Protein AF-A0AAP0AWS4-F1 (afdb_monomer_lite)

Foldseek 3Di:
DDAEAEEEQADAPDPQSLVLLLCCLPPPDAANYAYEYEYEAADDPPDVVVVVVVVDPPDPPDFAWLVQLCDPVSCVVLVHDNDPSSSVSVVVSCVPRVYTYTYDYHYHDPVVSVVVCVVSPVHPDYGYGDLPLVVLCVLAPCSVLLVVQLCVQPVCQPHDDLLSSLVSLLSSLLVLLVVLLVVLVVVLPDPPDDPLLSVLSVLLNVLSVLLNVLSVQLVVCSVVVNLPSNLVSLVSNLVSLVCSQVSQVVVVHHDPCVVSSVSSNSSSSSSNSSSVVPDPPDDD

pLDDT: mean 86.09, std 15.92, range [27.16, 98.75]

Structure (mmCIF, N/CA/C/O backbone):
data_AF-A0AAP0AWS4-F1
#
_entry.id   AF-A0AAP0AWS4-F1
#
loop_
_atom_site.group_PDB
_atom_site.id
_atom_site.type_symbol
_atom_site.label_atom_id
_atom_site.label_alt_id
_atom_site.label_comp_id
_atom_site.label_asym_id
_atom_site.label_entity_id
_atom_site.label_seq_id
_atom_site.pdbx_PDB_ins_code
_atom_site.Cartn_x
_atom_site.Cartn_y
_atom_site.Cartn_z
_atom_site.occupancy
_atom_site.B_iso_or_equiv
_atom_site.auth_seq_id
_atom_site.auth_comp_id
_atom_site.auth_asym_id
_atom_site.auth_atom_id
_atom_site.pdbx_PDB_model_num
ATOM 1 N N . MET A 1 1 ? -23.049 -20.972 34.621 1.00 38.97 1 MET A N 1
ATOM 2 C CA . MET A 1 1 ? -22.392 -19.753 35.132 1.00 38.97 1 MET A CA 1
ATOM 3 C C . MET A 1 1 ? -21.978 -18.944 33.918 1.00 38.97 1 MET A C 1
ATOM 5 O O . MET A 1 1 ? -21.179 -19.444 33.140 1.00 38.97 1 MET A O 1
ATOM 9 N N . ALA A 1 2 ? -22.625 -17.813 33.652 1.00 47.88 2 ALA A N 1
ATOM 10 C CA . ALA A 1 2 ? -22.463 -17.066 32.406 1.00 47.88 2 ALA A CA 1
ATOM 11 C C . ALA A 1 2 ? -22.233 -15.591 32.753 1.00 47.88 2 ALA A C 1
ATOM 13 O O . ALA A 1 2 ? -23.171 -14.940 33.195 1.00 47.88 2 ALA A O 1
ATOM 14 N N . GLY A 1 3 ? -20.993 -15.115 32.614 1.00 58.28 3 GLY A N 1
ATOM 15 C CA . GLY A 1 3 ? -20.642 -13.704 32.820 1.00 58.28 3 GLY A CA 1
ATOM 16 C C . GLY A 1 3 ? -19.305 -13.489 33.528 1.00 58.28 3 GLY A C 1
ATOM 17 O O . GLY A 1 3 ? -19.282 -12.909 34.601 1.00 58.28 3 GLY A O 1
ATOM 18 N N . ASP A 1 4 ? -18.207 -14.011 32.971 1.00 75.00 4 ASP A N 1
ATOM 19 C CA . ASP A 1 4 ? -16.854 -13.732 33.498 1.00 75.00 4 ASP A CA 1
ATOM 20 C C . ASP A 1 4 ? -15.794 -13.659 32.378 1.00 75.00 4 ASP A C 1
ATOM 22 O O . ASP A 1 4 ? -14.586 -13.774 32.593 1.00 75.00 4 ASP A O 1
ATOM 26 N N . ARG A 1 5 ? -16.240 -13.517 31.119 1.00 91.06 5 ARG A N 1
ATOM 27 C CA . ARG A 1 5 ? -15.325 -13.433 29.975 1.00 91.06 5 ARG A CA 1
ATOM 28 C C . ARG A 1 5 ? -14.801 -12.014 29.869 1.00 91.06 5 ARG A C 1
ATOM 30 O O . ARG A 1 5 ? -15.570 -11.055 29.876 1.00 91.06 5 ARG A O 1
ATOM 37 N N . LYS A 1 6 ? -13.489 -11.895 29.707 1.00 92.38 6 LYS A N 1
ATOM 38 C CA . LYS A 1 6 ? -12.808 -10.616 29.512 1.00 92.38 6 LYS A CA 1
ATOM 39 C C . LYS A 1 6 ? -12.531 -10.447 28.029 1.00 92.38 6 LYS A C 1
ATOM 41 O O . LYS A 1 6 ? -11.664 -11.119 27.472 1.00 92.38 6 LYS A O 1
ATOM 46 N N . ILE A 1 7 ? -13.308 -9.595 27.378 1.00 95.38 7 ILE A N 1
ATOM 47 C CA . ILE A 1 7 ? -13.178 -9.292 25.956 1.00 95.38 7 ILE A CA 1
ATOM 48 C C . ILE A 1 7 ? -12.276 -8.069 25.826 1.00 95.38 7 ILE A C 1
ATOM 50 O O . ILE A 1 7 ? -12.608 -6.995 26.320 1.00 95.38 7 ILE A O 1
ATOM 54 N N . GLY A 1 8 ? -11.123 -8.227 25.184 1.00 95.25 8 GLY A N 1
ATOM 55 C CA . GLY A 1 8 ? -10.201 -7.131 24.914 1.00 95.25 8 GLY A CA 1
ATOM 56 C C . GLY A 1 8 ? -10.522 -6.442 23.592 1.00 95.25 8 GLY A C 1
ATOM 57 O O . GLY A 1 8 ? -10.821 -7.118 22.608 1.00 95.25 8 GLY A O 1
ATOM 58 N N . VAL A 1 9 ? -10.384 -5.119 23.529 1.00 96.56 9 VAL A N 1
ATOM 59 C CA . VAL A 1 9 ? -10.368 -4.359 22.268 1.00 96.56 9 VAL A CA 1
ATOM 60 C C . VAL A 1 9 ? -9.137 -3.459 22.250 1.00 96.56 9 VAL A C 1
ATOM 62 O O . VAL A 1 9 ? -8.979 -2.615 23.130 1.00 96.56 9 VAL A O 1
ATOM 65 N N . ALA A 1 10 ? -8.269 -3.619 21.250 1.00 95.06 10 ALA A N 1
ATOM 66 C CA . ALA A 1 10 ? -7.147 -2.708 21.038 1.00 95.06 10 ALA A CA 1
ATOM 67 C C . ALA A 1 10 ? -7.673 -1.370 20.500 1.00 95.06 10 ALA A C 1
ATOM 69 O O . ALA A 1 10 ? -8.242 -1.311 19.406 1.00 95.06 10 ALA A O 1
ATOM 70 N N . MET A 1 11 ? -7.494 -0.304 21.277 1.00 92.81 11 MET A N 1
ATOM 71 C CA . MET A 1 11 ? -8.124 0.991 21.056 1.00 92.81 11 MET A CA 1
ATOM 72 C C . MET A 1 11 ? -7.074 2.094 20.986 1.00 92.81 11 MET A C 1
ATOM 74 O O . MET A 1 11 ? -6.482 2.447 21.996 1.00 92.81 11 MET A O 1
ATOM 78 N N . ASP A 1 12 ? -6.883 2.681 19.809 1.00 90.25 12 ASP A N 1
ATOM 79 C CA . ASP A 1 12 ? -6.070 3.888 19.581 1.00 90.25 12 ASP A CA 1
ATOM 80 C C . ASP A 1 12 ? -6.918 5.084 19.102 1.00 90.25 12 ASP A C 1
ATOM 82 O O . ASP A 1 12 ? -6.377 6.119 18.717 1.00 90.25 12 ASP A O 1
ATOM 86 N N . PHE A 1 13 ? -8.249 4.928 19.104 1.00 89.12 13 PHE A N 1
ATOM 87 C CA . PHE A 1 13 ? -9.241 5.885 18.593 1.00 89.12 13 PHE A CA 1
ATOM 88 C C . PHE A 1 13 ? -9.102 6.225 17.097 1.00 89.12 13 PHE A C 1
ATOM 90 O O . PHE A 1 13 ? -9.695 7.187 16.607 1.00 89.12 13 PHE A O 1
ATOM 97 N N . SER A 1 14 ? -8.353 5.425 16.334 1.00 87.25 14 SER A N 1
ATOM 98 C CA . SER A 1 14 ? -8.411 5.448 14.873 1.00 87.25 14 SER A CA 1
ATOM 99 C C . SER A 1 14 ? -9.759 4.928 14.360 1.00 87.25 14 SER A C 1
ATOM 101 O O . SER A 1 14 ? -10.485 4.212 15.051 1.00 87.25 14 SER A O 1
ATOM 103 N N . SER A 1 15 ? -10.091 5.231 13.103 1.00 84.31 15 SER A N 1
ATOM 104 C CA . SER A 1 15 ? -11.310 4.712 12.468 1.00 84.31 15 SER A CA 1
ATOM 105 C C . SER A 1 15 ? -11.398 3.183 12.550 1.00 84.31 15 SER A C 1
ATOM 107 O O . SER A 1 15 ? -12.440 2.648 12.910 1.00 84.31 15 SER A O 1
ATOM 109 N N . CYS A 1 16 ? -10.297 2.461 12.308 1.00 85.88 16 CYS A N 1
ATOM 110 C CA . CYS A 1 16 ? -10.313 0.999 12.345 1.00 85.88 16 CYS A CA 1
ATOM 111 C C . CYS A 1 16 ? -10.488 0.405 13.750 1.00 85.88 16 CYS A C 1
ATOM 113 O O . CYS A 1 16 ? -11.087 -0.664 13.867 1.00 85.88 16 CYS A O 1
ATOM 115 N N . SER A 1 17 ? -9.993 1.057 14.810 1.00 92.06 17 SER A N 1
ATOM 116 C CA . SER A 1 17 ? -10.214 0.571 16.178 1.00 92.06 17 SER A CA 1
ATOM 117 C C . SER A 1 17 ? -11.632 0.871 16.670 1.00 92.06 17 SER A C 1
ATOM 119 O O . SER A 1 17 ? -12.216 0.035 17.358 1.00 92.06 17 SER A O 1
ATOM 121 N N . LYS A 1 18 ? -12.242 1.982 16.231 1.00 92.94 18 LYS A N 1
ATOM 122 C CA . LYS A 1 18 ? -13.667 2.271 16.477 1.00 92.94 18 LYS A CA 1
ATOM 123 C C . LYS A 1 18 ? -14.598 1.274 15.790 1.00 92.94 18 LYS A C 1
ATOM 125 O O . LYS A 1 18 ? -15.517 0.767 16.427 1.00 92.94 18 LYS A O 1
ATOM 130 N N . GLU A 1 19 ? -14.319 0.911 14.539 1.00 90.38 19 GLU A N 1
ATOM 131 C CA . GLU A 1 19 ? -15.065 -0.154 13.850 1.00 90.38 19 GLU A CA 1
ATOM 132 C C . GLU A 1 19 ? -14.906 -1.513 14.549 1.00 90.38 19 GLU A C 1
ATOM 134 O O . GLU A 1 19 ? -15.877 -2.251 14.709 1.00 90.38 19 GLU A O 1
ATOM 139 N N . ALA A 1 20 ? -13.701 -1.838 15.031 1.00 94.19 20 ALA A N 1
ATOM 140 C CA . ALA A 1 20 ? -13.474 -3.050 15.816 1.00 94.19 20 ALA A CA 1
ATOM 141 C C . ALA A 1 20 ? -14.272 -3.055 17.129 1.00 94.19 20 ALA A C 1
ATOM 143 O O . ALA A 1 20 ? -14.832 -4.090 17.493 1.00 94.19 20 ALA A O 1
ATOM 144 N N . LEU A 1 21 ? -14.363 -1.908 17.811 1.00 96.00 21 LEU A N 1
ATOM 145 C CA . LEU A 1 21 ? -15.206 -1.752 18.994 1.00 96.00 21 LEU A CA 1
ATOM 146 C C . LEU A 1 21 ? -16.683 -1.974 18.660 1.00 96.00 21 LEU A C 1
ATOM 148 O O . LEU A 1 21 ? -17.327 -2.761 19.350 1.00 96.00 21 LEU A O 1
ATOM 152 N N . ARG A 1 22 ? -17.214 -1.323 17.614 1.00 94.44 22 ARG A N 1
ATOM 153 C CA . ARG A 1 22 ? -18.621 -1.491 17.207 1.00 94.44 22 ARG A CA 1
ATOM 154 C C . ARG A 1 22 ? -18.922 -2.949 16.859 1.00 94.44 22 ARG A C 1
ATOM 156 O O . ARG A 1 22 ? -19.858 -3.532 17.401 1.00 94.44 22 ARG A O 1
ATOM 163 N N . TRP A 1 23 ? -18.053 -3.589 16.075 1.00 94.44 23 TRP A N 1
ATOM 164 C CA . TRP A 1 23 ? -18.195 -5.006 15.745 1.00 94.44 23 TRP A CA 1
ATOM 165 C C . TRP A 1 23 ? -18.184 -5.902 16.992 1.00 94.44 23 TRP A C 1
ATOM 167 O O . TRP A 1 23 ? -19.035 -6.785 17.115 1.00 94.44 23 TRP A O 1
ATOM 177 N N . ALA A 1 24 ? -17.258 -5.673 17.930 1.00 96.06 24 ALA A N 1
ATOM 178 C CA . ALA A 1 24 ? -17.185 -6.436 19.175 1.00 96.06 24 ALA A CA 1
ATOM 179 C C . ALA A 1 24 ? -18.445 -6.237 20.031 1.00 96.06 24 ALA A C 1
ATOM 181 O O . ALA A 1 24 ? -19.002 -7.213 20.540 1.00 96.06 24 ALA A O 1
ATOM 182 N N . ALA A 1 25 ? -18.913 -4.992 20.149 1.00 93.56 25 ALA A N 1
ATOM 183 C CA . ALA A 1 25 ? -20.113 -4.627 20.889 1.00 93.56 25 ALA A CA 1
ATOM 184 C C . ALA A 1 25 ? -21.356 -5.340 20.342 1.00 93.56 25 ALA A C 1
ATOM 186 O O . ALA A 1 25 ? -22.152 -5.850 21.126 1.00 93.56 25 ALA A O 1
ATOM 187 N N . GLU A 1 26 ? -21.507 -5.431 19.023 1.00 92.81 26 GLU A N 1
ATOM 188 C CA . GLU A 1 26 ? -22.669 -6.049 18.375 1.00 92.81 26 GLU A CA 1
ATOM 189 C C . GLU A 1 26 ? -22.604 -7.582 18.364 1.00 92.81 26 GLU A C 1
ATOM 191 O O . GLU A 1 26 ? -23.596 -8.244 18.669 1.00 92.81 26 GLU A O 1
ATOM 196 N N . ASN A 1 27 ? -21.437 -8.153 18.053 1.00 93.75 27 ASN A N 1
ATOM 197 C CA . ASN A 1 27 ? -21.324 -9.562 17.659 1.00 93.75 27 ASN A CA 1
ATOM 198 C C . ASN A 1 27 ? -20.715 -10.469 18.735 1.00 93.75 27 ASN A C 1
ATOM 200 O O . ASN A 1 27 ? -20.962 -11.676 18.739 1.00 93.75 27 ASN A O 1
ATOM 204 N N . LEU A 1 28 ? -19.894 -9.918 19.632 1.00 93.94 28 LEU A N 1
ATOM 205 C CA . LEU A 1 28 ? -19.050 -10.715 20.525 1.00 93.94 28 LEU A CA 1
ATOM 206 C C . LEU A 1 28 ? -19.433 -10.566 21.998 1.00 93.94 28 LEU A C 1
ATOM 208 O O . LEU A 1 28 ? -19.559 -11.572 22.708 1.00 93.94 28 LEU A O 1
ATOM 212 N N . VAL A 1 29 ? -19.624 -9.322 22.437 1.00 94.06 29 VAL A N 1
ATOM 213 C CA . VAL A 1 29 ? -19.934 -8.969 23.824 1.00 94.06 29 VAL A CA 1
ATOM 214 C C . VAL A 1 29 ? -21.370 -9.368 24.163 1.00 94.06 29 VAL A C 1
ATOM 216 O O . VAL A 1 29 ? -22.317 -9.063 23.430 1.00 94.06 29 VAL A O 1
ATOM 219 N N . ARG A 1 30 ? -21.538 -10.049 25.294 1.00 92.38 30 ARG A N 1
ATOM 220 C CA . ARG A 1 30 ? -22.812 -10.538 25.835 1.00 92.38 30 ARG A CA 1
ATOM 221 C C . ARG A 1 30 ? -23.022 -10.015 27.252 1.00 92.38 30 ARG A C 1
ATOM 223 O O . ARG A 1 30 ? -22.112 -9.454 27.857 1.00 92.38 30 ARG A O 1
ATOM 230 N N . ASN A 1 31 ? -24.228 -10.225 27.771 1.00 90.19 31 ASN A N 1
ATOM 231 C CA . ASN A 1 31 ? -24.566 -9.798 29.121 1.00 90.19 31 ASN A CA 1
ATOM 232 C C . ASN A 1 31 ? -23.660 -10.476 30.155 1.00 90.19 31 ASN A C 1
ATOM 234 O O . ASN A 1 31 ? -23.429 -11.686 30.076 1.00 90.19 31 ASN A O 1
ATOM 238 N N . GLY A 1 32 ? -23.152 -9.681 31.098 1.00 84.31 32 GLY A N 1
ATOM 239 C CA . GLY A 1 32 ? -22.219 -10.125 32.135 1.00 84.31 32 GLY A CA 1
ATOM 240 C C . GLY A 1 32 ? -20.760 -10.281 31.686 1.00 84.31 32 GLY A C 1
ATOM 241 O O . GLY A 1 32 ? -19.936 -10.711 32.482 1.00 84.31 32 GLY A O 1
ATOM 242 N N . ASP A 1 33 ? -20.403 -9.965 30.437 1.00 92.94 33 ASP A N 1
ATOM 243 C CA . ASP A 1 33 ? -18.989 -9.896 30.050 1.00 92.94 33 ASP A CA 1
ATOM 244 C C . ASP A 1 33 ? -18.307 -8.642 30.640 1.00 92.94 33 ASP A C 1
ATOM 246 O O . ASP A 1 33 ? -18.949 -7.648 30.989 1.00 92.94 33 ASP A O 1
ATOM 250 N N . HIS A 1 34 ? -16.974 -8.667 30.680 1.00 92.25 34 HIS A N 1
ATOM 251 C CA . HIS A 1 34 ? -16.131 -7.507 30.965 1.00 92.25 34 HIS A CA 1
ATOM 252 C C . HIS A 1 34 ? -15.449 -7.048 29.676 1.00 92.25 34 HIS A C 1
ATOM 254 O O . HIS A 1 34 ? -14.727 -7.823 29.046 1.00 92.25 34 HIS A O 1
ATOM 260 N N . LEU A 1 35 ? -15.637 -5.787 29.290 1.00 95.00 35 LEU A N 1
ATOM 261 C CA . LEU A 1 35 ? -14.941 -5.190 28.154 1.00 95.00 35 LEU A CA 1
ATOM 262 C C . LEU A 1 35 ? -13.709 -4.427 28.644 1.00 95.00 35 LEU A C 1
ATOM 264 O O . LEU A 1 35 ? -13.815 -3.512 29.461 1.00 95.00 35 LEU A O 1
ATOM 268 N N . ILE A 1 36 ? -12.543 -4.787 28.114 1.00 94.50 36 ILE A N 1
ATOM 269 C CA . ILE A 1 36 ? -11.259 -4.177 28.460 1.00 94.50 36 ILE A CA 1
ATOM 270 C C . ILE A 1 36 ? -10.694 -3.486 27.221 1.00 94.50 36 ILE A C 1
ATOM 272 O O . ILE A 1 36 ? -10.301 -4.137 26.253 1.00 94.50 36 ILE A O 1
ATOM 276 N N . LEU A 1 37 ? -10.632 -2.159 27.245 1.00 94.19 37 LEU A N 1
ATOM 277 C CA . LEU A 1 37 ? -9.959 -1.385 26.208 1.00 94.19 37 LEU A CA 1
ATOM 278 C C . LEU A 1 37 ? -8.456 -1.382 26.483 1.00 94.19 37 LEU A C 1
ATOM 280 O O . LEU A 1 37 ? -8.023 -0.952 27.548 1.00 94.19 37 LEU A O 1
ATOM 284 N N . VAL A 1 38 ? -7.659 -1.852 25.531 1.00 93.69 38 VAL A N 1
ATOM 285 C CA . VAL A 1 38 ? -6.194 -1.824 25.602 1.00 93.69 38 VAL A CA 1
ATOM 286 C C . VAL A 1 38 ? -5.714 -0.660 24.748 1.00 93.69 38 VAL A C 1
ATOM 288 O O . VAL A 1 38 ? -5.787 -0.716 23.520 1.00 93.69 38 VAL A O 1
ATOM 291 N N . ASN A 1 39 ? -5.250 0.404 25.394 1.00 91.56 39 ASN A N 1
ATOM 292 C CA . ASN A 1 39 ? -4.750 1.603 24.735 1.00 91.56 39 ASN A CA 1
ATOM 293 C C . ASN A 1 39 ? -3.228 1.684 24.898 1.00 91.56 39 ASN A C 1
ATOM 295 O O . ASN A 1 39 ? -2.720 1.522 26.004 1.00 91.56 39 ASN A O 1
ATOM 299 N N . VAL A 1 40 ? -2.501 1.918 23.803 1.00 89.94 40 VAL A N 1
ATOM 300 C CA . VAL A 1 40 ? -1.044 2.103 23.846 1.00 89.94 40 VAL A CA 1
ATOM 301 C C . VAL A 1 40 ? -0.699 3.520 23.409 1.00 89.94 40 VAL A C 1
ATOM 303 O O . VAL A 1 40 ? -1.028 3.928 22.294 1.00 89.94 40 VAL A O 1
ATOM 306 N N . GLN A 1 41 ? -0.019 4.254 24.282 1.00 85.00 41 GLN A N 1
ATOM 307 C CA . GLN A 1 41 ? 0.498 5.594 24.031 1.00 85.00 41 GLN A CA 1
ATOM 308 C C . GLN A 1 41 ? 1.979 5.530 23.638 1.00 85.00 41 GLN A C 1
ATOM 310 O O . GLN A 1 41 ? 2.745 4.737 24.184 1.00 85.00 41 GLN A O 1
ATOM 315 N N . LYS A 1 42 ? 2.389 6.366 22.676 1.00 76.62 42 LYS A N 1
ATOM 316 C CA . LYS A 1 42 ? 3.769 6.377 22.155 1.00 76.62 42 LYS A CA 1
ATOM 317 C C . LYS A 1 42 ? 4.769 7.069 23.081 1.00 76.62 42 LYS A C 1
ATOM 319 O O . LYS A 1 42 ? 5.911 6.633 23.154 1.00 76.62 42 LYS A O 1
ATOM 324 N N . GLU A 1 43 ? 4.356 8.141 23.749 1.00 67.38 43 GLU A N 1
ATOM 325 C CA . GLU A 1 43 ? 5.218 8.947 24.618 1.00 67.38 43 GLU A CA 1
ATOM 326 C C . GLU A 1 43 ? 4.781 8.801 26.073 1.00 67.38 43 GLU A C 1
ATOM 328 O O . GLU A 1 43 ? 3.586 8.812 26.380 1.00 67.38 43 GLU A O 1
ATOM 333 N N . VAL A 1 44 ? 5.759 8.667 26.970 1.00 57.41 44 VAL A N 1
ATOM 334 C CA . VAL A 1 44 ? 5.539 8.803 28.411 1.00 57.41 44 VAL A CA 1
ATOM 335 C C . VAL A 1 44 ? 5.233 10.273 28.676 1.00 57.41 44 VAL A C 1
ATOM 337 O O . VAL A 1 44 ? 5.982 11.153 28.265 1.00 57.41 44 VAL A O 1
ATOM 340 N N . TYR A 1 45 ? 4.112 10.543 29.335 1.00 52.03 45 TYR A N 1
ATOM 341 C CA . TYR A 1 45 ? 3.733 11.892 29.736 1.00 52.03 45 TYR A CA 1
ATOM 342 C C . TYR A 1 45 ? 4.835 12.502 30.628 1.00 52.03 45 TYR A C 1
ATOM 344 O O . TYR A 1 45 ? 5.057 12.021 31.739 1.00 52.03 45 TYR A O 1
ATOM 352 N N . GLU A 1 46 ? 5.525 13.552 30.157 1.00 43.75 46 GLU A N 1
ATOM 353 C CA . GLU A 1 46 ? 6.546 14.317 30.904 1.00 43.75 46 GLU A CA 1
ATOM 354 C C . GLU A 1 46 ? 5.919 15.228 31.980 1.00 43.75 46 GLU A C 1
ATOM 356 O O . GLU A 1 46 ? 6.157 16.433 32.047 1.00 43.75 46 GLU A O 1
ATOM 361 N N . SER A 1 47 ? 5.097 14.663 32.858 1.00 43.38 47 SER A N 1
ATOM 362 C CA . SER A 1 47 ? 4.789 15.293 34.139 1.00 43.38 47 SER A CA 1
ATOM 363 C C . SER A 1 47 ? 5.364 14.405 35.226 1.00 43.38 47 SER A C 1
ATOM 365 O O . SER A 1 47 ? 5.041 13.218 35.288 1.00 43.38 47 SER A O 1
ATOM 367 N N . GLY A 1 48 ? 6.215 14.978 36.080 1.00 44.34 48 GLY A N 1
ATOM 368 C CA . GLY A 1 48 ? 6.973 14.295 37.138 1.00 44.34 48 GLY A CA 1
ATOM 369 C C . GLY A 1 48 ? 6.153 13.502 38.168 1.00 44.34 48 GLY A C 1
ATOM 370 O O . GLY A 1 48 ? 6.723 12.957 39.106 1.00 44.34 48 GLY A O 1
ATOM 371 N N . GLU A 1 49 ? 4.837 13.385 37.997 1.00 44.56 49 GLU A N 1
ATOM 372 C CA . GLU A 1 49 ? 3.991 12.448 38.734 1.00 44.56 49 GLU A CA 1
ATOM 373 C C . GLU A 1 49 ? 4.168 10.993 38.259 1.00 44.56 49 GLU A C 1
ATOM 375 O O . GLU A 1 49 ? 4.027 10.089 39.073 1.00 44.56 49 GLU A O 1
ATOM 380 N N . VAL A 1 50 ? 4.567 10.727 37.006 1.00 45.59 50 VAL A N 1
ATOM 381 C CA . VAL A 1 50 ? 4.724 9.344 36.495 1.00 45.59 50 VAL A CA 1
ATOM 382 C C . VAL A 1 50 ? 5.908 8.608 37.152 1.00 45.59 50 VAL A C 1
ATOM 384 O O . VAL A 1 50 ? 5.812 7.416 37.441 1.00 45.59 50 VAL A O 1
ATOM 387 N N . GLN A 1 51 ? 6.987 9.316 37.508 1.00 39.25 51 GLN A N 1
ATOM 388 C CA . GLN A 1 51 ? 8.138 8.721 38.212 1.00 39.25 51 GLN A CA 1
ATOM 389 C C . GLN A 1 51 ? 7.837 8.326 39.668 1.00 39.25 51 GLN A C 1
ATOM 391 O O . GLN A 1 51 ? 8.464 7.414 40.202 1.00 39.25 51 GLN A O 1
ATOM 396 N N . LEU A 1 52 ? 6.849 8.953 40.315 1.00 37.19 52 LEU A N 1
ATOM 397 C CA . LEU A 1 52 ? 6.405 8.556 41.659 1.00 37.19 52 LEU A CA 1
ATOM 398 C C . LEU A 1 52 ? 5.558 7.272 41.636 1.00 37.19 52 LEU A C 1
ATOM 400 O O . LEU A 1 52 ? 5.461 6.570 42.645 1.00 37.19 52 LEU A O 1
ATOM 404 N N . TRP A 1 53 ? 4.966 6.950 40.483 1.00 42.62 53 TRP A N 1
ATOM 405 C CA . TRP A 1 53 ? 4.061 5.814 40.316 1.00 42.62 53 TRP A CA 1
ATOM 406 C C . TRP A 1 53 ? 4.825 4.536 39.945 1.00 42.62 53 TRP A C 1
ATOM 408 O O . TRP A 1 53 ? 4.405 3.457 40.351 1.00 42.62 53 TRP A O 1
ATOM 418 N N . GLU A 1 54 ? 5.988 4.646 39.289 1.00 37.19 54 GLU A N 1
ATOM 419 C CA . GLU A 1 54 ? 6.922 3.519 39.117 1.00 37.19 54 GLU A CA 1
ATOM 420 C C . GLU A 1 54 ? 7.618 3.112 40.430 1.00 37.19 54 GLU A C 1
ATOM 422 O O . GLU A 1 54 ? 7.925 1.938 40.633 1.00 37.19 54 GLU A O 1
ATOM 427 N N . ALA A 1 55 ? 7.829 4.052 41.358 1.00 32.22 55 ALA A N 1
ATOM 428 C CA . ALA A 1 55 ? 8.521 3.790 42.625 1.00 32.22 55 ALA A CA 1
ATOM 429 C C . ALA A 1 55 ? 7.640 3.126 43.705 1.00 32.22 55 ALA A C 1
ATOM 431 O O . ALA A 1 55 ? 8.153 2.633 44.711 1.00 32.22 55 ALA A O 1
ATOM 432 N N . SER A 1 56 ? 6.318 3.091 43.514 1.00 34.66 56 SER A N 1
ATOM 433 C CA . SER A 1 56 ? 5.376 2.510 44.472 1.00 34.66 56 SER A CA 1
ATOM 434 C C . SER A 1 56 ? 4.878 1.163 43.953 1.00 34.66 56 SER A C 1
ATOM 436 O O . SER A 1 56 ? 3.919 1.096 43.189 1.00 34.66 56 SER A O 1
ATOM 438 N N . PHE A 1 57 ? 5.505 0.075 44.405 1.00 31.95 57 PHE A N 1
ATOM 439 C CA . PHE A 1 57 ? 5.225 -1.335 44.070 1.00 31.95 57 PHE A CA 1
ATOM 440 C C . PHE A 1 57 ? 3.808 -1.837 44.475 1.00 31.95 57 PHE A C 1
ATOM 442 O O . PHE A 1 57 ? 3.602 -3.020 44.725 1.00 31.95 57 PHE A O 1
ATOM 449 N N . VAL A 1 58 ? 2.814 -0.948 44.589 1.00 27.16 58 VAL A N 1
ATOM 450 C CA . VAL A 1 58 ? 1.461 -1.231 45.100 1.00 27.16 58 VAL A CA 1
ATOM 451 C C . VAL A 1 58 ? 0.358 -0.936 44.074 1.00 27.16 58 VAL A C 1
ATOM 453 O O . VAL A 1 58 ? -0.773 -1.377 44.262 1.00 27.16 58 VAL A O 1
ATOM 456 N N . VAL A 1 59 ? 0.641 -0.281 42.943 1.00 35.59 59 VAL A N 1
ATOM 457 C CA . VAL A 1 59 ? -0.385 -0.086 41.906 1.00 35.59 59 VAL A CA 1
ATOM 458 C C . VAL A 1 59 ? -0.243 -1.169 40.844 1.00 35.59 59 VAL A C 1
ATOM 460 O O . VAL A 1 59 ? 0.502 -1.033 39.879 1.00 35.59 59 VAL A O 1
ATOM 463 N N . VAL A 1 60 ? -1.006 -2.252 40.981 1.00 38.19 60 VAL A N 1
ATOM 464 C CA . VAL A 1 60 ? -1.435 -3.012 39.800 1.00 38.19 60 VAL A CA 1
ATOM 465 C C . VAL A 1 60 ? -2.067 -1.979 38.868 1.00 38.19 60 VAL A C 1
ATOM 467 O O . VAL A 1 60 ? -3.123 -1.450 39.198 1.00 38.19 60 VAL A O 1
ATOM 470 N N . ALA A 1 61 ? -1.369 -1.603 37.788 1.00 52.88 61 ALA A N 1
ATOM 471 C CA . ALA A 1 61 ? -1.690 -0.428 36.976 1.00 52.88 61 ALA A CA 1
ATOM 472 C C . ALA A 1 61 ? -3.208 -0.297 36.744 1.00 52.88 61 ALA A C 1
ATOM 474 O O . ALA A 1 61 ? -3.827 -1.204 36.176 1.00 52.88 61 ALA A O 1
ATOM 475 N N . ALA A 1 62 ? -3.787 0.781 37.278 1.00 68.81 62 ALA A N 1
ATOM 476 C CA . ALA A 1 62 ? -5.217 0.894 37.529 1.00 68.81 62 ALA A CA 1
ATOM 477 C C . ALA A 1 62 ? -6.033 0.716 36.241 1.00 68.81 62 ALA A C 1
ATOM 479 O O . ALA A 1 62 ? -5.759 1.340 35.217 1.00 68.81 62 ALA A O 1
ATOM 480 N N . LEU A 1 63 ? -7.033 -0.160 36.298 1.00 79.94 63 LEU A N 1
ATOM 481 C CA . LEU A 1 63 ? -8.061 -0.256 35.270 1.00 79.94 63 LEU A CA 1
ATOM 482 C C . LEU A 1 63 ? -8.963 0.977 35.395 1.00 79.94 63 LEU A C 1
ATOM 484 O O . LEU A 1 63 ? -9.613 1.160 36.420 1.00 79.94 63 LEU A O 1
ATOM 488 N N . ILE A 1 64 ? -8.980 1.822 34.367 1.00 86.00 64 ILE A N 1
ATOM 489 C CA . ILE A 1 64 ? -9.720 3.088 34.349 1.00 86.00 64 ILE A CA 1
ATOM 490 C C . ILE A 1 64 ? -11.183 2.793 33.989 1.00 86.00 64 ILE A C 1
ATOM 492 O O . ILE A 1 64 ? -11.433 2.285 32.893 1.00 86.00 64 ILE A O 1
ATOM 496 N N . PRO A 1 65 ? -12.162 3.076 34.862 1.00 90.06 65 PRO A N 1
ATOM 497 C CA . PRO A 1 65 ? -13.572 2.827 34.575 1.00 90.06 65 PRO A CA 1
ATOM 498 C C . PRO A 1 65 ? -14.134 3.825 33.553 1.00 90.06 65 PRO A C 1
ATOM 500 O O . PRO A 1 65 ? -13.611 4.922 33.368 1.00 90.06 65 PRO A O 1
ATOM 503 N N . LEU A 1 66 ? -15.244 3.466 32.903 1.00 87.38 66 LEU A N 1
ATOM 504 C CA . LEU A 1 66 ? -15.897 4.302 31.882 1.00 87.38 66 LEU A CA 1
ATOM 505 C C . LEU A 1 66 ? -16.275 5.717 32.354 1.00 87.38 66 LEU A C 1
ATOM 507 O O . LEU A 1 66 ? -16.238 6.648 31.546 1.00 87.38 66 LEU A O 1
ATOM 511 N N . SER A 1 67 ? -16.598 5.897 33.638 1.00 84.81 67 SER A N 1
ATOM 512 C CA . SER A 1 67 ? -16.846 7.219 34.234 1.00 84.81 67 SER A CA 1
ATOM 513 C C . SER A 1 67 ? -15.648 8.148 34.068 1.00 84.81 67 SER A C 1
ATOM 515 O O . SER A 1 67 ? -15.797 9.289 33.641 1.00 84.81 67 SER A O 1
ATOM 517 N N . ASP A 1 68 ? -14.458 7.619 34.330 1.00 84.31 68 ASP A N 1
ATOM 518 C CA . ASP A 1 68 ? -13.208 8.367 34.360 1.00 84.31 68 ASP A CA 1
ATOM 519 C C . ASP A 1 68 ? -12.699 8.614 32.937 1.00 84.31 68 ASP A C 1
ATOM 521 O O . ASP A 1 68 ? -12.132 9.663 32.648 1.00 84.31 68 ASP A O 1
ATOM 525 N N . MET A 1 69 ? -12.975 7.685 32.012 1.00 80.81 69 MET A N 1
ATOM 526 C CA . MET A 1 69 ? -12.744 7.894 30.576 1.00 80.81 69 MET A CA 1
ATOM 527 C C . MET A 1 69 ? -13.600 9.026 30.002 1.00 80.81 69 MET A C 1
ATOM 529 O O . MET A 1 69 ? -13.192 9.691 29.050 1.00 80.81 69 MET A O 1
ATOM 533 N N . SER A 1 70 ? -14.804 9.204 30.550 1.00 82.62 70 SER A N 1
ATOM 534 C CA . SER A 1 70 ? -15.754 10.222 30.104 1.00 82.62 70 SER A CA 1
ATOM 535 C C . SER A 1 70 ? -15.436 11.609 30.674 1.00 82.62 70 SER A C 1
ATOM 537 O O . SER A 1 70 ? -15.957 12.595 30.158 1.00 82.62 70 SER A O 1
ATOM 539 N N . ASP A 1 71 ? -14.582 11.704 31.701 1.00 82.69 71 ASP A N 1
ATOM 540 C CA . ASP A 1 71 ? -14.111 12.973 32.260 1.00 82.69 71 ASP A CA 1
ATOM 541 C C . ASP A 1 71 ? -12.939 13.528 31.422 1.00 82.69 71 ASP A C 1
ATOM 543 O O . ASP A 1 71 ? -11.840 12.958 31.429 1.00 82.69 71 ASP A O 1
ATOM 547 N N . PRO A 1 72 ? -13.113 14.672 30.729 1.00 79.19 72 PRO A N 1
ATOM 548 C CA . PRO A 1 72 ? -12.058 15.265 29.908 1.00 79.19 72 PRO A CA 1
ATOM 549 C C . PRO A 1 72 ? -10.794 15.627 30.699 1.00 79.19 72 PRO A C 1
ATOM 551 O O . PRO A 1 72 ? -9.693 15.627 30.147 1.00 79.19 72 PRO A O 1
ATOM 554 N N . THR A 1 73 ? -10.937 15.936 31.987 1.00 78.38 73 THR A N 1
ATOM 555 C CA . THR A 1 73 ? -9.835 16.299 32.883 1.00 78.38 73 THR A CA 1
ATOM 556 C C . THR A 1 73 ? -8.969 15.085 33.184 1.00 78.38 73 THR A C 1
ATOM 558 O O . THR A 1 73 ? -7.742 15.185 33.163 1.00 78.38 73 THR A O 1
ATOM 561 N N . ILE A 1 74 ? -9.597 13.933 33.434 1.00 74.62 74 ILE A N 1
ATOM 562 C CA . ILE A 1 74 ? -8.904 12.675 33.726 1.00 74.62 74 ILE A CA 1
ATOM 563 C C . ILE A 1 74 ? -8.308 12.096 32.441 1.00 74.62 74 ILE A C 1
ATOM 565 O O . ILE A 1 74 ? -7.121 11.773 32.417 1.00 74.62 74 ILE A O 1
ATOM 569 N N . ALA A 1 75 ? -9.068 12.062 31.343 1.00 73.94 75 ALA A N 1
ATOM 570 C CA . ALA A 1 75 ? -8.579 11.595 30.044 1.00 73.94 75 ALA A CA 1
ATOM 571 C C . ALA A 1 75 ? -7.312 12.349 29.596 1.00 73.94 75 ALA A C 1
ATOM 573 O O . ALA A 1 75 ? -6.332 11.731 29.172 1.00 73.94 75 ALA A O 1
ATOM 574 N N . LYS A 1 76 ? -7.286 13.678 29.779 1.00 76.12 76 LYS A N 1
ATOM 575 C CA . LYS A 1 76 ? -6.127 14.514 29.437 1.00 76.12 76 LYS A CA 1
ATOM 576 C C . LYS A 1 76 ? -4.885 14.196 30.276 1.00 76.12 76 LYS A C 1
ATOM 578 O O . LYS A 1 76 ? -3.787 14.235 29.725 1.00 76.12 76 LYS A O 1
ATOM 583 N N . LYS A 1 77 ? -5.031 13.851 31.564 1.00 73.31 77 LYS A N 1
ATOM 584 C CA . LYS A 1 77 ? -3.897 13.453 32.430 1.00 73.31 77 LYS A CA 1
ATOM 585 C C . LYS A 1 77 ? -3.184 12.204 31.918 1.00 73.31 77 LYS A C 1
ATOM 587 O O . LYS A 1 77 ? -1.978 12.075 32.074 1.00 73.31 77 LYS A O 1
ATOM 592 N N . TYR A 1 78 ? -3.928 11.308 31.283 1.00 68.00 78 TYR A N 1
ATOM 593 C CA . TYR A 1 78 ? -3.416 10.049 30.759 1.00 68.00 78 TYR A CA 1
ATOM 594 C C . TYR A 1 78 ? -3.037 10.101 29.268 1.00 68.00 78 TYR A C 1
ATOM 596 O O . TYR A 1 78 ? -2.731 9.069 28.673 1.00 68.00 78 TYR A O 1
ATOM 604 N N . GLY A 1 79 ? -3.076 11.284 28.640 1.00 69.19 79 GLY A N 1
ATOM 605 C CA . GLY A 1 79 ? -2.790 11.444 27.209 1.00 69.19 79 GLY A CA 1
ATOM 606 C C . GLY A 1 79 ? -3.854 10.836 26.286 1.00 69.19 79 GLY A C 1
ATOM 607 O O . GLY A 1 79 ? -3.612 10.638 25.096 1.00 69.19 79 GLY A O 1
ATOM 608 N N . ILE A 1 80 ? -5.041 10.535 26.812 1.00 74.62 80 ILE A N 1
ATOM 609 C CA . ILE A 1 80 ? -6.118 9.911 26.050 1.00 74.62 80 ILE A CA 1
ATOM 610 C C . ILE A 1 80 ? -6.903 10.983 25.305 1.00 74.62 80 ILE A C 1
ATOM 612 O O . ILE A 1 80 ? -7.323 11.992 25.874 1.00 74.62 80 ILE A O 1
ATOM 616 N N . LYS A 1 81 ? -7.147 10.738 24.016 1.00 73.38 81 LYS A N 1
ATOM 617 C CA . LYS A 1 81 ? -8.081 11.543 23.230 1.00 73.38 81 LYS A CA 1
ATOM 618 C C . LYS A 1 81 ? -9.508 11.177 23.619 1.00 73.38 81 LYS A C 1
ATOM 620 O O . LYS A 1 81 ? -9.892 10.015 23.532 1.00 73.38 81 LYS A O 1
ATOM 625 N N . THR A 1 82 ? -10.297 12.172 24.005 1.00 76.38 82 THR A N 1
ATOM 626 C CA . THR A 1 82 ? -11.740 12.004 24.170 1.00 76.38 82 THR A CA 1
ATOM 627 C C . THR A 1 82 ? -12.382 11.847 22.791 1.00 76.38 82 THR A C 1
ATOM 629 O O . THR A 1 82 ? -12.381 12.771 21.980 1.00 76.38 82 THR A O 1
ATOM 632 N N . ASP A 1 83 ? -12.915 10.660 22.505 1.00 87.12 83 ASP A N 1
ATOM 633 C CA . ASP A 1 83 ? -13.634 10.370 21.262 1.00 87.12 83 ASP A CA 1
ATOM 634 C C . ASP A 1 83 ? -15.114 10.130 21.588 1.00 87.12 83 ASP A C 1
ATOM 636 O O . ASP A 1 83 ? -15.477 9.133 22.214 1.00 87.12 83 ASP A O 1
ATOM 640 N N . MET A 1 84 ? -15.967 11.088 21.206 1.00 87.19 84 MET A N 1
ATOM 641 C CA . MET A 1 84 ? -17.398 11.067 21.540 1.00 87.19 84 MET A CA 1
ATOM 642 C C . MET A 1 84 ? -18.121 9.853 20.950 1.00 87.19 84 MET A C 1
ATOM 644 O O . MET A 1 84 ? -19.035 9.330 21.573 1.00 87.19 84 MET A O 1
ATOM 648 N N . GLU A 1 85 ? -17.704 9.388 19.775 1.00 91.38 85 GLU A N 1
ATOM 649 C CA . GLU A 1 85 ? -18.314 8.251 19.084 1.00 91.38 85 GLU A CA 1
ATOM 650 C C . GLU A 1 85 ? -17.991 6.928 19.796 1.00 91.38 85 GLU A C 1
ATOM 652 O O . GLU A 1 85 ? -18.875 6.09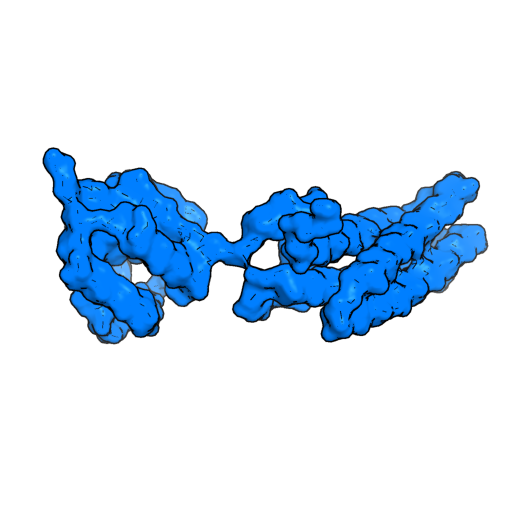7 20.028 1.00 91.38 85 GLU A O 1
ATOM 657 N N . ALA A 1 86 ? -16.733 6.745 20.202 1.00 92.00 86 ALA A N 1
ATOM 658 C CA . ALA A 1 86 ? -16.329 5.606 21.013 1.00 92.00 86 ALA A CA 1
ATOM 659 C C . ALA A 1 86 ? -17.036 5.632 22.376 1.00 92.00 86 ALA A C 1
ATOM 661 O O . ALA A 1 86 ? -17.592 4.618 22.792 1.00 92.00 86 ALA A O 1
ATOM 662 N N . LEU A 1 87 ? -17.076 6.788 23.050 1.00 91.94 87 LEU A N 1
ATOM 663 C CA . LEU A 1 87 ? -17.760 6.935 24.339 1.00 91.94 87 LEU A CA 1
ATOM 664 C C . LEU A 1 87 ? -19.265 6.662 24.240 1.00 91.94 87 LEU A C 1
ATOM 666 O O . LEU A 1 87 ? -19.810 6.011 25.128 1.00 91.94 87 LEU A O 1
ATOM 670 N N . ASP A 1 88 ? -19.938 7.111 23.182 1.00 93.25 88 ASP A N 1
ATOM 671 C CA . ASP A 1 88 ? -21.360 6.827 22.957 1.00 93.25 88 ASP A CA 1
ATOM 672 C C . ASP A 1 88 ? -21.614 5.323 22.773 1.00 93.25 88 ASP A C 1
ATOM 674 O O . ASP A 1 88 ? -22.490 4.743 23.423 1.00 93.25 88 ASP A O 1
ATOM 678 N N . THR A 1 89 ? -20.761 4.656 21.987 1.00 93.62 89 THR A N 1
ATOM 679 C CA . THR A 1 89 ? -20.805 3.197 21.799 1.00 93.62 89 THR A CA 1
ATOM 680 C C . THR A 1 89 ? -20.630 2.459 23.132 1.00 93.62 89 THR A C 1
ATOM 682 O O . THR A 1 89 ? -21.399 1.550 23.450 1.00 93.62 89 THR A O 1
ATOM 685 N N . LEU A 1 90 ? -19.643 2.857 23.943 1.00 94.50 90 LEU A N 1
ATOM 686 C CA . LEU A 1 90 ? -19.357 2.234 25.240 1.00 94.50 90 LEU A CA 1
ATOM 687 C C . LEU A 1 90 ? -20.489 2.471 26.247 1.00 94.50 90 LEU A C 1
ATOM 689 O O . LEU A 1 90 ? -20.922 1.531 26.909 1.00 94.50 90 LEU A O 1
ATOM 693 N N . ASN A 1 91 ? -21.006 3.697 26.341 1.00 93.25 91 ASN A N 1
ATOM 694 C CA . ASN A 1 91 ? -22.126 4.023 27.227 1.00 93.25 91 ASN A CA 1
ATOM 695 C C . ASN A 1 91 ? -23.398 3.261 26.839 1.00 93.25 91 ASN A C 1
ATOM 697 O O . ASN A 1 91 ? -24.110 2.756 27.709 1.00 93.25 91 ASN A O 1
ATOM 701 N N . THR A 1 92 ? -23.665 3.135 25.539 1.00 92.75 92 THR A N 1
ATOM 702 C CA . THR A 1 92 ? -24.780 2.336 25.021 1.00 92.75 92 THR A CA 1
ATOM 703 C C . THR A 1 92 ? -24.612 0.866 25.393 1.00 92.75 92 THR A C 1
ATOM 705 O O . THR A 1 92 ? -25.537 0.259 25.934 1.00 92.75 92 THR A O 1
ATOM 708 N N . LEU A 1 93 ? -23.418 0.306 25.191 1.00 92.25 93 LEU A N 1
ATOM 709 C CA . LEU A 1 93 ? -23.112 -1.084 25.518 1.00 92.25 93 LEU A CA 1
ATOM 710 C C . LEU A 1 93 ? -23.239 -1.377 27.021 1.00 92.25 93 LEU A C 1
ATOM 712 O O . LEU A 1 93 ? -23.857 -2.375 27.394 1.00 92.25 93 LEU A O 1
ATOM 716 N N . ALA A 1 94 ? -22.705 -0.499 27.876 1.00 92.19 94 ALA A N 1
ATOM 717 C CA . ALA A 1 94 ? -22.793 -0.627 29.330 1.00 92.19 94 ALA A CA 1
ATOM 718 C C . ALA A 1 94 ? -24.253 -0.647 29.810 1.00 92.19 94 ALA A C 1
ATOM 720 O O . ALA A 1 94 ? -24.614 -1.468 30.650 1.00 92.19 94 ALA A O 1
ATOM 721 N N . ARG A 1 95 ? -25.110 0.211 29.235 1.00 90.62 95 ARG A N 1
ATOM 722 C CA . ARG A 1 95 ? -26.543 0.282 29.567 1.00 90.62 95 ARG A CA 1
ATOM 723 C C . ARG A 1 95 ? -27.342 -0.909 29.045 1.00 90.62 95 ARG A C 1
ATOM 725 O O . ARG A 1 95 ? -28.227 -1.387 29.740 1.00 90.62 95 ARG A O 1
ATOM 732 N N . GLN A 1 96 ? -27.072 -1.360 27.821 1.00 90.69 96 GLN A N 1
ATOM 733 C CA . GLN A 1 96 ? -27.873 -2.404 27.173 1.00 90.69 96 GLN A CA 1
ATOM 734 C C . GLN A 1 96 ? -27.519 -3.819 27.634 1.00 90.69 96 GLN A C 1
ATOM 736 O O . GLN A 1 96 ? -28.394 -4.681 27.653 1.00 90.69 96 GLN A O 1
ATOM 741 N N . LYS A 1 97 ? -26.244 -4.073 27.955 1.00 88.06 97 LYS A N 1
ATOM 742 C CA . LYS A 1 97 ? -25.741 -5.425 28.242 1.00 88.06 97 LYS A CA 1
ATOM 743 C C . LYS A 1 97 ? -25.223 -5.608 29.670 1.00 88.06 97 LYS A C 1
ATOM 745 O O . LYS A 1 97 ? -24.689 -6.667 29.973 1.00 88.06 97 LYS A O 1
ATOM 750 N N . GLU A 1 98 ? -25.354 -4.601 30.536 1.00 85.88 98 GLU A N 1
ATOM 751 C CA . GLU A 1 98 ? -24.829 -4.638 31.916 1.00 85.88 98 GLU A CA 1
ATOM 752 C C . GLU A 1 98 ? -23.340 -5.049 31.961 1.00 85.88 98 GLU A C 1
ATOM 754 O O . GLU A 1 98 ? -22.893 -5.805 32.820 1.00 85.88 98 GLU A O 1
ATOM 759 N N . VAL A 1 99 ? -22.570 -4.583 30.973 1.00 90.06 99 VAL A N 1
ATOM 760 C CA . VAL A 1 99 ? -21.151 -4.914 30.789 1.00 90.06 99 VAL A CA 1
ATOM 761 C C . VAL A 1 99 ? -20.301 -3.944 31.594 1.00 90.06 99 VAL A C 1
ATOM 763 O O . VAL A 1 99 ? -20.474 -2.727 31.505 1.00 90.06 99 VAL A O 1
ATOM 766 N N . VAL A 1 100 ? -19.324 -4.473 32.328 1.00 90.38 100 VAL A N 1
ATOM 767 C CA . VAL A 1 100 ? -18.317 -3.642 32.994 1.00 90.38 100 VAL A CA 1
ATOM 768 C C . VAL A 1 100 ? -17.264 -3.243 31.970 1.00 90.38 100 VAL A C 1
ATOM 770 O O . VAL A 1 100 ? -16.616 -4.102 31.372 1.00 90.38 100 VAL A O 1
ATOM 773 N N . ILE A 1 101 ? -17.084 -1.938 31.782 1.00 93.44 101 ILE A N 1
ATOM 774 C CA . ILE A 1 101 ? -16.141 -1.380 30.814 1.00 93.44 101 ILE A CA 1
ATOM 775 C C . ILE 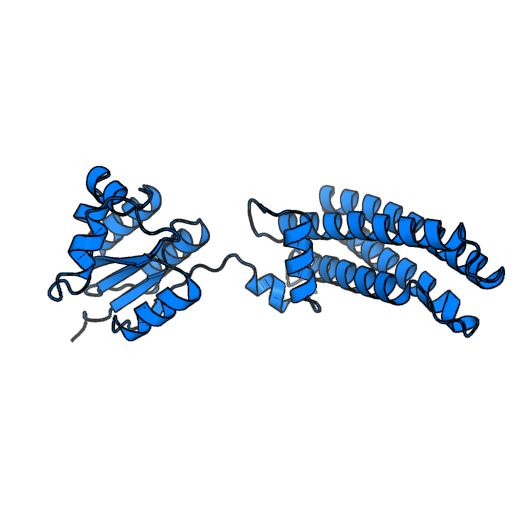A 1 101 ? -14.998 -0.696 31.556 1.00 93.44 101 ILE A C 1
ATOM 777 O O . ILE A 1 101 ? -15.214 0.241 32.328 1.00 93.44 101 ILE A O 1
ATOM 781 N N . VAL A 1 102 ? -13.780 -1.150 31.277 1.00 92.44 102 VAL A N 1
ATOM 782 C CA . VAL A 1 102 ? -12.545 -0.578 31.813 1.00 92.44 102 VAL A CA 1
ATOM 783 C C . VAL A 1 102 ? -11.509 -0.387 30.713 1.00 92.44 102 VAL A C 1
ATOM 785 O O . VAL A 1 102 ? -11.541 -1.070 29.692 1.00 92.44 102 VAL A O 1
ATOM 788 N N . MET A 1 103 ? -10.561 0.517 30.924 1.00 90.69 103 MET A N 1
ATOM 789 C CA . MET A 1 103 ? -9.432 0.735 30.031 1.00 90.69 103 MET A CA 1
ATOM 790 C C . MET A 1 103 ? -8.110 0.535 30.759 1.00 90.69 103 MET A C 1
ATOM 792 O O . MET A 1 103 ? -7.927 0.963 31.896 1.00 90.69 103 MET A O 1
ATOM 796 N N . LYS A 1 104 ? -7.172 -0.095 30.063 1.00 89.50 104 LYS A N 1
ATOM 797 C CA . LYS A 1 104 ? -5.784 -0.233 30.466 1.00 89.50 104 LYS A CA 1
ATOM 798 C C . LYS A 1 104 ? -4.904 0.531 29.488 1.00 89.50 104 LYS A C 1
ATOM 800 O O . LYS A 1 104 ? -5.001 0.322 28.279 1.00 89.50 104 LYS A O 1
ATOM 805 N N . ILE A 1 105 ? -4.035 1.379 30.028 1.00 87.00 105 ILE A N 1
ATOM 806 C CA . ILE A 1 105 ? -3.064 2.145 29.248 1.00 87.00 105 ILE A CA 1
ATOM 807 C C . ILE A 1 105 ? -1.690 1.503 29.386 1.00 87.00 105 ILE A C 1
ATOM 809 O O . ILE A 1 105 ? -1.272 1.151 30.490 1.00 87.00 105 ILE A O 1
ATOM 813 N N . TYR A 1 106 ? -1.004 1.375 28.259 1.00 86.75 106 TYR A N 1
ATOM 814 C CA . TYR A 1 106 ? 0.399 1.004 28.163 1.00 86.75 106 TYR A CA 1
ATOM 815 C C . TYR A 1 106 ? 1.175 2.117 27.458 1.00 86.75 106 TYR A C 1
ATOM 817 O O . TYR A 1 106 ? 0.613 2.856 26.650 1.00 86.75 106 TYR A O 1
ATOM 825 N N . TRP A 1 107 ? 2.477 2.197 27.717 1.00 85.81 107 TRP A N 1
ATOM 826 C CA . TRP A 1 107 ? 3.375 3.162 27.080 1.00 85.81 107 TRP A CA 1
ATOM 827 C C . TRP A 1 107 ? 4.503 2.440 26.348 1.00 85.81 107 TRP A C 1
ATOM 829 O O . TRP A 1 107 ? 5.118 1.542 26.918 1.00 85.81 107 TRP A O 1
ATOM 839 N N . GLY A 1 108 ? 4.774 2.817 25.098 1.00 86.81 108 GLY A N 1
ATOM 840 C CA . GLY A 1 108 ? 5.848 2.247 24.279 1.00 86.81 108 GLY A CA 1
ATOM 841 C C . GLY A 1 108 ? 5.376 1.741 22.915 1.00 86.81 108 GLY A C 1
ATOM 842 O O . GLY A 1 108 ? 4.413 2.255 22.340 1.00 86.81 108 GLY A O 1
ATOM 843 N N . ASP A 1 109 ? 6.070 0.736 22.374 1.00 84.81 109 ASP A N 1
ATOM 844 C CA . ASP A 1 109 ? 5.715 0.137 21.087 1.00 84.81 109 ASP A CA 1
ATOM 845 C C . ASP A 1 109 ? 4.400 -0.657 21.176 1.00 84.81 109 ASP A C 1
ATOM 847 O O . ASP A 1 109 ? 4.215 -1.520 22.036 1.00 84.81 109 ASP A O 1
ATOM 851 N N . ALA A 1 110 ? 3.469 -0.382 20.259 1.00 88.69 110 ALA A N 1
ATOM 852 C CA . ALA A 1 110 ? 2.139 -0.984 20.281 1.00 88.69 110 ALA A CA 1
ATOM 853 C C . ALA A 1 110 ? 2.160 -2.503 20.076 1.00 88.69 110 ALA A C 1
ATOM 855 O O . ALA A 1 110 ? 1.339 -3.201 20.667 1.00 88.69 110 ALA A O 1
ATOM 856 N N . ARG A 1 111 ? 3.081 -3.033 19.261 1.00 86.69 111 ARG A N 1
ATOM 857 C CA . ARG A 1 111 ? 3.174 -4.478 19.023 1.00 86.69 111 ARG A CA 1
ATOM 858 C C . ARG A 1 111 ? 3.636 -5.186 20.290 1.00 86.69 111 ARG A C 1
ATOM 860 O O . ARG A 1 111 ? 3.061 -6.210 20.641 1.00 86.69 111 ARG A O 1
ATOM 867 N N . GLU A 1 112 ? 4.635 -4.639 20.972 1.00 90.25 112 GLU A N 1
ATOM 868 C CA . GLU A 1 112 ? 5.158 -5.210 22.217 1.00 90.25 112 GLU A CA 1
ATOM 869 C C . GLU A 1 112 ? 4.148 -5.102 23.361 1.00 90.25 112 GLU A C 1
ATOM 871 O O . GLU A 1 112 ? 3.842 -6.099 24.015 1.00 90.25 112 GLU A O 1
ATOM 876 N N . LYS A 1 113 ? 3.564 -3.916 23.564 1.00 89.31 113 LYS A N 1
ATOM 877 C CA . LYS A 1 113 ? 2.632 -3.673 24.671 1.00 89.31 113 LYS A CA 1
ATOM 878 C C . LYS A 1 113 ? 1.305 -4.406 24.531 1.00 89.31 113 LYS A C 1
ATOM 880 O O . LYS A 1 113 ? 0.724 -4.793 25.539 1.00 89.31 113 LYS A O 1
ATOM 885 N N . ILE A 1 114 ? 0.836 -4.659 23.309 1.00 90.81 114 ILE A N 1
ATOM 886 C CA . ILE A 1 114 ? -0.329 -5.527 23.098 1.00 90.81 114 ILE A CA 1
ATOM 887 C C . ILE A 1 114 ? -0.015 -6.974 23.506 1.00 90.81 114 ILE A C 1
ATOM 889 O O . ILE A 1 114 ? -0.858 -7.603 24.140 1.00 90.81 114 ILE A O 1
ATOM 893 N N . CYS A 1 115 ? 1.177 -7.497 23.194 1.00 88.88 115 CYS A N 1
ATOM 894 C CA . CYS A 1 115 ? 1.583 -8.828 23.657 1.00 88.88 115 CYS A CA 1
ATOM 895 C C . CYS A 1 115 ? 1.658 -8.879 25.190 1.00 88.88 115 CYS A C 1
ATOM 897 O O . CYS A 1 115 ? 1.062 -9.762 25.798 1.00 88.88 115 CYS A O 1
ATOM 899 N N . GLU A 1 116 ? 2.282 -7.877 25.817 1.00 87.44 116 GLU A N 1
ATOM 900 C CA . GLU A 1 116 ? 2.333 -7.754 27.280 1.00 87.44 116 GLU A CA 1
ATOM 901 C C . GLU A 1 116 ? 0.925 -7.691 27.902 1.00 87.44 116 GLU A C 1
ATOM 903 O O . GLU A 1 116 ? 0.663 -8.293 28.945 1.00 87.44 116 GLU A O 1
ATOM 908 N N . ALA A 1 117 ? -0.017 -6.996 27.259 1.00 86.62 117 ALA A N 1
ATOM 909 C CA . ALA A 1 117 ? -1.399 -6.914 27.720 1.00 86.62 117 ALA A CA 1
ATOM 910 C C . ALA A 1 117 ? -2.113 -8.270 27.725 1.00 86.62 117 ALA A C 1
ATOM 912 O O . ALA A 1 117 ? -2.889 -8.542 28.638 1.00 86.62 117 ALA A O 1
ATOM 913 N N . ILE A 1 118 ? -1.840 -9.120 26.734 1.00 83.75 118 ILE A N 1
ATOM 914 C CA . ILE A 1 118 ? -2.413 -10.469 26.645 1.00 83.75 118 ILE A CA 1
ATOM 915 C C . ILE A 1 118 ? -1.867 -11.371 27.761 1.00 83.75 118 ILE A C 1
ATOM 917 O O . ILE A 1 118 ? -2.618 -12.174 28.309 1.00 83.75 118 ILE A O 1
ATOM 921 N N . ASP A 1 119 ? -0.595 -11.216 28.132 1.00 84.75 119 ASP A N 1
ATOM 922 C CA . ASP A 1 119 ? 0.021 -12.013 29.200 1.00 84.75 119 ASP A CA 1
ATOM 923 C C . ASP A 1 119 ? -0.391 -11.534 30.602 1.00 84.75 119 ASP A C 1
ATOM 925 O O . ASP A 1 119 ? -0.527 -12.328 31.534 1.00 84.75 119 ASP A O 1
ATOM 929 N N . THR A 1 120 ? -0.605 -10.225 30.767 1.00 84.81 120 THR A N 1
ATOM 930 C CA . THR A 1 120 ? -0.927 -9.607 32.067 1.00 84.81 120 THR A CA 1
ATOM 931 C C . THR A 1 120 ? -2.419 -9.594 32.385 1.00 84.81 120 THR A C 1
ATOM 933 O O . THR A 1 120 ? -2.805 -9.607 33.557 1.00 84.81 120 THR A O 1
ATOM 936 N N . ILE A 1 121 ? -3.274 -9.568 31.363 1.00 84.88 121 ILE A N 1
ATOM 937 C CA . ILE A 1 121 ? -4.725 -9.570 31.509 1.00 84.88 121 ILE A CA 1
ATOM 938 C C . ILE A 1 121 ? -5.237 -10.891 30.937 1.00 84.88 121 ILE A C 1
ATOM 940 O O . ILE A 1 121 ? -5.055 -11.124 29.746 1.00 84.88 121 ILE A O 1
ATOM 944 N N . PRO A 1 122 ? -5.934 -11.735 31.722 1.00 85.06 122 PRO A N 1
ATOM 945 C CA . PRO A 1 122 ? -6.461 -13.010 31.240 1.00 85.06 122 PRO A CA 1
ATOM 946 C C . PR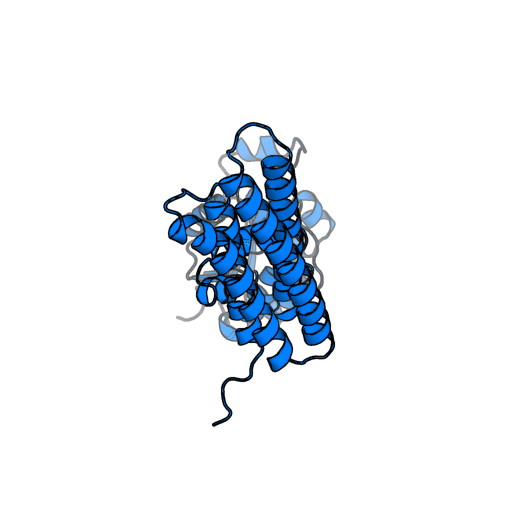O A 1 122 ? -7.676 -12.781 30.325 1.00 85.06 122 PRO A C 1
ATOM 948 O O . PRO A 1 122 ? -8.824 -13.023 30.702 1.00 85.06 122 PRO A O 1
ATOM 951 N N . LEU A 1 123 ? -7.424 -12.240 29.133 1.00 87.88 123 LEU A N 1
ATOM 952 C CA . LEU A 1 123 ? -8.411 -11.985 28.097 1.00 87.88 123 LEU A CA 1
ATOM 953 C C . LEU A 1 123 ? -8.843 -13.311 27.474 1.00 87.88 123 LEU A C 1
ATOM 955 O O . LEU A 1 123 ? -8.024 -14.153 27.120 1.00 87.88 123 LEU A O 1
ATOM 959 N N . THR A 1 124 ? -10.147 -13.478 27.278 1.00 91.31 124 THR A N 1
ATOM 960 C CA . THR A 1 124 ? -10.688 -14.605 26.509 1.00 91.31 124 THR A CA 1
ATOM 961 C C . THR A 1 124 ? -10.390 -14.440 25.017 1.00 91.31 124 THR A C 1
ATOM 963 O O . THR A 1 124 ? -10.195 -15.419 24.303 1.00 91.31 124 THR A O 1
ATOM 966 N N . CYS A 1 125 ? -10.354 -13.197 24.538 1.00 92.06 125 CYS A N 1
ATOM 967 C CA . CYS A 1 125 ? -9.969 -12.839 23.177 1.00 92.06 125 CYS A CA 1
ATOM 968 C C . CYS A 1 125 ? -9.620 -11.348 23.097 1.00 92.06 125 CYS A C 1
ATOM 970 O O . CYS A 1 125 ? -10.108 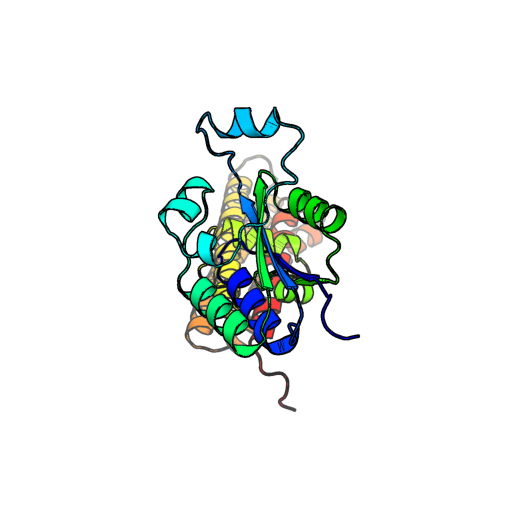-10.553 23.902 1.00 92.06 125 CYS A O 1
ATOM 972 N N . LEU A 1 126 ? -8.843 -10.966 22.082 1.00 94.31 126 LEU A N 1
ATOM 973 C CA . LEU A 1 126 ? -8.524 -9.578 21.757 1.00 94.31 126 LEU A CA 1
ATOM 974 C C . LEU A 1 126 ? -9.010 -9.251 20.340 1.00 94.31 126 LEU A C 1
ATOM 976 O O . LEU A 1 126 ? -8.624 -9.910 19.376 1.00 94.31 126 LEU A O 1
ATOM 980 N N . VAL A 1 127 ? -9.836 -8.217 20.214 1.00 94.75 127 VAL A N 1
ATOM 981 C CA . VAL A 1 127 ? -10.286 -7.675 18.930 1.00 94.75 127 VAL A CA 1
ATOM 982 C C . VAL A 1 127 ? -9.367 -6.522 18.537 1.00 94.75 127 VAL A C 1
ATOM 984 O O . VAL A 1 127 ? -9.160 -5.590 19.314 1.00 94.75 127 VAL A O 1
ATOM 987 N N . ILE A 1 128 ? -8.811 -6.578 17.327 1.00 92.44 128 ILE A N 1
ATOM 988 C CA . ILE A 1 128 ? -7.892 -5.560 16.806 1.00 92.44 128 ILE A CA 1
ATOM 989 C C . ILE A 1 128 ? -8.437 -5.013 15.489 1.00 92.44 128 ILE A C 1
ATOM 991 O O . ILE A 1 128 ? -8.783 -5.773 14.581 1.00 92.44 128 ILE A O 1
ATOM 995 N N . GLY A 1 129 ? -8.474 -3.685 15.377 1.00 85.44 129 GLY A N 1
ATOM 996 C CA . GLY A 1 129 ? -8.804 -2.993 14.137 1.00 85.44 129 GLY A CA 1
ATOM 997 C C . GLY A 1 129 ? -7.815 -3.318 13.023 1.00 85.44 129 GLY A C 1
ATOM 998 O O . GLY A 1 129 ? -6.601 -3.204 13.182 1.00 85.44 129 GLY A O 1
ATOM 999 N N . ASN A 1 130 ? -8.336 -3.701 11.861 1.00 77.69 130 ASN A N 1
ATOM 1000 C CA . ASN A 1 130 ? -7.532 -3.874 10.660 1.00 77.69 130 ASN A CA 1
ATOM 1001 C C . ASN A 1 130 ? -7.679 -2.641 9.770 1.00 77.69 130 ASN A C 1
ATOM 1003 O O . ASN A 1 130 ? -8.791 -2.252 9.426 1.00 77.69 130 ASN A O 1
ATOM 1007 N N . ARG A 1 131 ? -6.562 -2.080 9.303 1.00 70.06 131 ARG A N 1
ATOM 1008 C CA . ARG A 1 131 ? -6.541 -0.964 8.340 1.00 70.06 131 ARG A CA 1
ATOM 1009 C C . ARG A 1 131 ? -6.945 -1.375 6.912 1.00 70.06 131 ARG A C 1
ATOM 1011 O O . ARG A 1 131 ? -6.537 -0.734 5.957 1.00 70.06 131 ARG A O 1
ATOM 1018 N N . GLY A 1 132 ? -7.648 -2.491 6.720 1.00 66.62 132 GLY A N 1
ATOM 1019 C CA . GLY A 1 132 ? -8.055 -2.996 5.398 1.00 66.62 132 GLY A CA 1
ATOM 1020 C C . GLY A 1 132 ? -6.929 -3.591 4.536 1.00 66.62 132 GLY A C 1
ATOM 1021 O O . GLY A 1 132 ? -7.205 -4.202 3.503 1.00 66.62 132 GLY A O 1
ATOM 1022 N N . LEU A 1 133 ? -5.667 -3.512 4.972 1.00 68.69 133 LEU A N 1
ATOM 1023 C CA . LEU A 1 133 ? -4.503 -3.951 4.190 1.00 68.69 133 LEU A CA 1
ATOM 1024 C C . LEU A 1 133 ? -4.435 -5.472 3.996 1.00 68.69 133 LEU A C 1
ATOM 1026 O O . LEU A 1 133 ? -3.785 -5.943 3.068 1.00 68.69 133 LEU A O 1
ATOM 1030 N N . SER A 1 134 ? -5.101 -6.270 4.835 1.00 71.12 134 SER A N 1
ATOM 1031 C CA . SER A 1 134 ? -5.086 -7.733 4.682 1.00 71.12 134 SER A CA 1
ATOM 1032 C C . SER A 1 134 ? -5.768 -8.213 3.406 1.00 71.12 134 SER A C 1
ATOM 1034 O O . SER A 1 134 ? -5.365 -9.239 2.868 1.00 71.12 134 SER A O 1
ATOM 1036 N N . LYS A 1 135 ? -6.793 -7.500 2.913 1.00 75.06 135 LYS A N 1
ATOM 1037 C CA . LYS A 1 135 ? -7.400 -7.833 1.616 1.00 75.06 135 LYS A CA 1
ATOM 1038 C C . LYS A 1 135 ? -6.409 -7.564 0.486 1.00 75.06 135 LYS A C 1
ATOM 1040 O O . LYS A 1 135 ? -6.239 -8.442 -0.350 1.00 75.06 135 LYS A O 1
ATOM 1045 N N . LEU A 1 136 ? -5.702 -6.432 0.535 1.00 76.69 136 LEU A N 1
ATOM 1046 C CA . LEU A 1 136 ? -4.658 -6.083 -0.436 1.00 76.69 136 LEU A CA 1
ATOM 1047 C C . LEU A 1 136 ? -3.551 -7.143 -0.447 1.00 76.69 136 LEU A C 1
ATOM 1049 O O . LEU A 1 136 ? -3.307 -7.759 -1.476 1.00 76.69 136 LEU A O 1
ATOM 1053 N N . LYS A 1 137 ? -2.990 -7.459 0.730 1.00 77.00 137 LYS A N 1
ATOM 1054 C CA . LYS A 1 137 ? -1.918 -8.457 0.899 1.00 77.00 137 LYS A CA 1
ATOM 1055 C C . LYS A 1 137 ? -2.251 -9.836 0.321 1.00 77.00 137 LYS A C 1
ATOM 1057 O O . LYS A 1 137 ? -1.335 -10.548 -0.061 1.00 77.00 137 LYS A O 1
ATOM 1062 N N . ARG A 1 138 ? -3.529 -10.232 0.313 1.00 79.94 138 ARG A N 1
ATOM 1063 C CA . ARG A 1 138 ? -3.972 -11.533 -0.217 1.00 79.94 138 ARG A CA 1
ATOM 1064 C C . ARG A 1 138 ? -4.227 -11.534 -1.722 1.00 79.94 138 ARG A C 1
ATOM 1066 O O . ARG A 1 138 ? -4.225 -12.609 -2.301 1.00 79.94 138 ARG A O 1
ATOM 1073 N N . HIS A 1 139 ? -4.491 -10.375 -2.322 1.00 82.50 139 HIS A N 1
ATOM 1074 C CA . HIS A 1 139 ? -4.848 -10.281 -3.740 1.00 82.50 139 HIS A CA 1
ATOM 1075 C C . HIS A 1 139 ? -3.680 -9.844 -4.620 1.00 82.50 139 HIS A C 1
ATOM 1077 O O . HIS A 1 139 ? -3.715 -10.088 -5.815 1.00 82.50 139 HIS A O 1
ATOM 1083 N N . THR A 1 140 ? -2.644 -9.230 -4.050 1.00 86.12 140 THR A N 1
ATOM 1084 C CA . THR A 1 140 ? -1.442 -8.817 -4.783 1.00 86.12 140 THR A CA 1
ATOM 1085 C C . THR A 1 140 ? -0.346 -9.876 -4.700 1.00 86.12 140 THR A C 1
ATOM 1087 O O . THR A 1 140 ? 0.027 -10.263 -3.589 1.00 86.12 140 THR A O 1
ATOM 1090 N N . HIS A 1 141 ? 0.246 -10.264 -5.832 1.00 84.75 141 HIS A N 1
ATOM 1091 C CA . HIS A 1 141 ? 1.391 -11.184 -5.858 1.00 84.75 141 HIS A CA 1
ATOM 1092 C C . HIS A 1 141 ? 2.630 -10.604 -5.158 1.00 84.75 141 HIS A C 1
ATOM 1094 O O . HIS A 1 141 ? 3.415 -11.338 -4.559 1.00 84.75 141 HIS A O 1
ATOM 1100 N N . PHE A 1 142 ? 2.772 -9.273 -5.151 1.00 90.62 142 PHE A N 1
ATOM 1101 C CA . PHE A 1 142 ? 3.925 -8.579 -4.580 1.00 90.62 142 PHE A CA 1
ATOM 1102 C C . PHE A 1 142 ? 3.515 -7.695 -3.399 1.00 90.62 142 PHE A C 1
ATOM 1104 O O . PHE A 1 142 ? 3.705 -6.480 -3.413 1.00 90.62 142 PHE A O 1
ATOM 1111 N N . ALA A 1 143 ? 2.957 -8.305 -2.350 1.00 89.38 143 ALA A N 1
ATOM 1112 C CA . ALA A 1 143 ? 2.358 -7.596 -1.214 1.00 89.38 143 ALA A CA 1
ATOM 1113 C C . ALA A 1 143 ? 3.295 -6.595 -0.510 1.00 89.38 143 ALA A C 1
ATOM 1115 O O . ALA A 1 143 ? 2.864 -5.501 -0.152 1.00 89.38 143 ALA A O 1
ATOM 1116 N N . GLN A 1 144 ? 4.574 -6.935 -0.312 1.00 90.69 144 GLN A N 1
ATOM 1117 C CA . GLN A 1 144 ? 5.537 -6.010 0.308 1.00 90.69 144 GLN A CA 1
ATOM 1118 C C . GLN A 1 144 ? 5.804 -4.792 -0.582 1.00 90.69 144 GLN A C 1
ATOM 1120 O O . GLN A 1 144 ? 5.785 -3.661 -0.101 1.00 90.69 144 GLN A O 1
ATOM 1125 N N . LEU A 1 145 ? 5.983 -5.024 -1.886 1.00 94.31 145 LEU A N 1
ATOM 1126 C CA . LEU A 1 145 ? 6.150 -3.959 -2.870 1.00 94.31 145 LEU A CA 1
ATOM 1127 C C . LEU A 1 145 ? 4.898 -3.079 -2.931 1.00 94.31 145 LEU A C 1
ATOM 1129 O O . LEU A 1 145 ? 5.021 -1.869 -2.836 1.00 94.31 145 LEU A O 1
ATOM 1133 N N . CYS A 1 146 ? 3.702 -3.675 -2.969 1.00 92.56 146 CYS A N 1
ATOM 1134 C CA . CYS A 1 146 ? 2.429 -2.953 -2.955 1.00 92.56 146 CYS A CA 1
ATOM 1135 C C . CYS A 1 146 ? 2.331 -1.982 -1.770 1.00 92.56 146 CYS A C 1
ATOM 1137 O O . CYS A 1 146 ? 1.997 -0.815 -1.957 1.00 92.56 146 CYS A O 1
ATOM 1139 N N . LEU A 1 147 ? 2.628 -2.444 -0.551 1.00 90.44 147 LEU A N 1
ATOM 1140 C CA . LEU A 1 147 ? 2.537 -1.604 0.647 1.00 90.44 147 LEU A CA 1
ATOM 1141 C C . LEU A 1 147 ? 3.584 -0.495 0.653 1.00 90.44 147 LEU A C 1
ATOM 1143 O O . LEU A 1 147 ? 3.264 0.635 1.017 1.00 90.44 147 LEU A O 1
ATOM 1147 N N . LYS A 1 148 ? 4.812 -0.813 0.232 1.00 92.19 148 LYS A N 1
ATOM 1148 C CA . LYS A 1 148 ? 5.889 0.167 0.098 1.00 92.19 148 LYS A CA 1
ATOM 1149 C C . LYS A 1 148 ? 5.515 1.253 -0.915 1.00 92.19 148 LYS A C 1
ATOM 1151 O O . LYS A 1 148 ? 5.587 2.428 -0.579 1.00 92.19 148 LYS A O 1
ATOM 1156 N N . SER A 1 149 ? 5.024 0.865 -2.091 1.00 94.38 149 SER A N 1
ATOM 1157 C CA . SER A 1 149 ? 4.591 1.789 -3.143 1.00 94.38 149 SER A CA 1
ATOM 1158 C C . SER A 1 149 ? 3.453 2.705 -2.690 1.00 94.38 149 SER A C 1
ATOM 1160 O O . SER A 1 149 ? 3.495 3.898 -2.968 1.00 94.38 149 SER A O 1
ATOM 1162 N N . ILE A 1 150 ? 2.462 2.185 -1.952 1.00 91.19 150 ILE A N 1
ATOM 1163 C CA . ILE A 1 150 ? 1.387 3.017 -1.381 1.00 91.19 150 ILE A CA 1
ATOM 1164 C C . ILE A 1 150 ? 1.965 4.019 -0.380 1.00 91.19 150 ILE A C 1
ATOM 1166 O O . ILE A 1 150 ?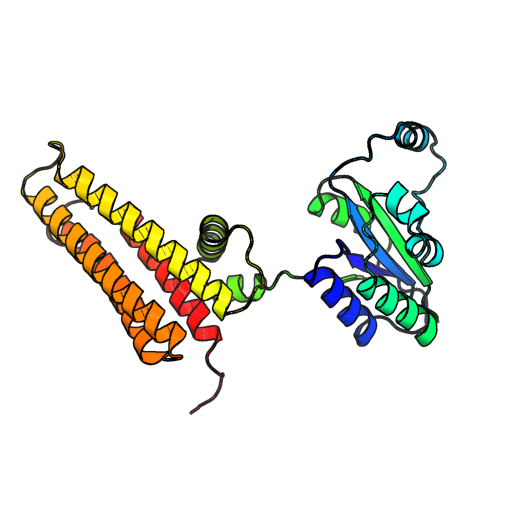 1.612 5.191 -0.425 1.00 91.19 150 ILE A O 1
ATOM 1170 N N . HIS A 1 151 ? 2.843 3.568 0.518 1.00 88.81 151 HIS A N 1
ATOM 1171 C CA . HIS A 1 151 ? 3.421 4.429 1.546 1.00 88.81 151 HIS A CA 1
ATOM 1172 C C . HIS A 1 151 ? 4.278 5.558 0.957 1.00 88.81 151 HIS A C 1
ATOM 1174 O O . HIS A 1 151 ? 4.185 6.690 1.422 1.00 88.81 151 HIS A O 1
ATOM 1180 N N . GLU A 1 152 ? 5.078 5.259 -0.068 1.00 90.69 152 GLU A N 1
ATOM 1181 C CA . GLU A 1 152 ? 5.919 6.242 -0.760 1.00 90.69 152 GLU A CA 1
ATOM 1182 C C . GLU A 1 152 ? 5.082 7.239 -1.574 1.00 90.69 152 GLU A C 1
ATOM 1184 O O . GLU A 1 152 ? 5.365 8.436 -1.560 1.00 90.69 152 GLU A O 1
ATOM 1189 N N . ALA A 1 153 ? 4.034 6.771 -2.258 1.00 91.56 153 ALA A N 1
ATOM 1190 C CA . ALA A 1 153 ? 3.203 7.628 -3.100 1.00 91.56 153 ALA A CA 1
ATOM 1191 C C . ALA A 1 153 ? 2.176 8.450 -2.310 1.00 91.56 153 ALA A C 1
ATOM 1193 O O . ALA A 1 153 ? 1.848 9.568 -2.716 1.00 91.56 153 ALA A O 1
ATOM 1194 N N . GLU A 1 154 ? 1.648 7.905 -1.214 1.00 87.81 154 GLU A N 1
ATOM 1195 C CA . GLU A 1 154 ? 0.586 8.516 -0.417 1.00 87.81 154 GLU A CA 1
ATOM 1196 C C . GLU A 1 154 ? 0.758 8.189 1.084 1.00 87.81 154 GLU A C 1
ATOM 1198 O O . GLU A 1 154 ? 0.072 7.314 1.629 1.00 87.81 154 GLU A O 1
ATOM 1203 N N . PRO A 1 155 ? 1.665 8.900 1.790 1.00 78.69 155 PRO A N 1
ATOM 1204 C CA . PRO A 1 155 ? 1.977 8.638 3.200 1.00 78.69 155 PRO A CA 1
ATOM 1205 C C . PRO A 1 155 ? 0.764 8.726 4.138 1.00 78.69 155 PRO A C 1
ATOM 1207 O O . PRO A 1 155 ? 0.752 8.092 5.195 1.00 78.69 155 PRO A O 1
ATOM 1210 N N . ALA A 1 156 ? -0.257 9.497 3.750 1.00 77.75 156 ALA A N 1
ATOM 1211 C CA . ALA A 1 156 ? -1.487 9.713 4.502 1.00 77.75 156 ALA A CA 1
ATOM 1212 C C . ALA A 1 156 ? -2.726 9.351 3.664 1.00 77.75 156 ALA A C 1
ATOM 1214 O O . ALA A 1 156 ? -3.540 10.210 3.334 1.00 77.75 156 ALA A O 1
ATOM 1215 N N . LEU A 1 157 ? -2.886 8.064 3.333 1.00 75.94 157 LEU A N 1
ATOM 1216 C CA . LEU A 1 157 ? -4.060 7.588 2.598 1.00 75.94 157 LEU A CA 1
ATOM 1217 C C . LEU A 1 157 ? -5.350 7.830 3.424 1.00 75.94 157 LEU A C 1
ATOM 1219 O O . LEU A 1 157 ? -5.499 7.234 4.495 1.00 75.94 157 LEU A O 1
ATOM 1223 N N . PRO A 1 158 ? -6.299 8.666 2.956 1.00 69.12 158 PRO A N 1
ATOM 1224 C CA . PRO A 1 158 ? -7.420 9.137 3.778 1.00 69.12 158 PRO A CA 1
ATOM 1225 C C . PRO A 1 158 ? -8.423 8.029 4.118 1.00 69.12 158 PRO A C 1
ATOM 1227 O O . PRO A 1 158 ? -8.951 7.973 5.226 1.00 69.12 158 PRO A O 1
ATOM 1230 N N . THR A 1 159 ? -8.676 7.121 3.174 1.00 77.69 159 THR A N 1
ATOM 1231 C CA . THR A 1 159 ? -9.469 5.904 3.385 1.00 77.69 159 THR A CA 1
ATOM 1232 C C . THR A 1 159 ? -8.831 4.752 2.622 1.00 77.69 159 THR A C 1
ATOM 1234 O O . THR A 1 159 ? -8.281 4.953 1.541 1.00 77.69 159 THR A O 1
ATOM 1237 N N . VAL A 1 160 ? -8.893 3.536 3.169 1.00 81.69 160 VAL A N 1
ATOM 1238 C CA . VAL A 1 160 ? -8.359 2.335 2.510 1.00 81.69 160 VAL A CA 1
ATOM 1239 C C . VAL A 1 160 ? -9.505 1.606 1.813 1.00 81.69 160 VAL A C 1
ATOM 1241 O O . VAL A 1 160 ? -10.227 0.828 2.434 1.00 81.69 160 VAL A O 1
ATOM 1244 N N . ASN A 1 161 ? -9.681 1.864 0.519 1.00 83.88 161 ASN A N 1
ATOM 1245 C CA . ASN A 1 161 ? -10.612 1.145 -0.347 1.00 83.88 161 ASN A CA 1
ATOM 1246 C C . ASN A 1 161 ? -9.968 0.881 -1.717 1.00 83.88 161 ASN A C 1
ATOM 1248 O O . ASN A 1 161 ? -8.866 1.350 -1.995 1.00 83.88 161 ASN A O 1
ATOM 1252 N N . THR A 1 162 ? -10.638 0.110 -2.574 1.00 86.00 162 THR A N 1
ATOM 1253 C CA . THR A 1 162 ? -10.078 -0.288 -3.873 1.00 86.00 162 THR A CA 1
ATOM 1254 C C . THR A 1 162 ? -9.704 0.911 -4.747 1.00 86.00 162 THR A C 1
ATOM 1256 O O . THR A 1 162 ? -8.636 0.904 -5.347 1.00 86.00 162 THR A O 1
ATOM 1259 N N . ALA A 1 163 ? -10.537 1.955 -4.788 1.00 85.75 163 ALA A N 1
ATOM 1260 C CA . ALA A 1 163 ? -10.301 3.126 -5.627 1.00 85.75 163 ALA A CA 1
ATOM 1261 C C . ALA A 1 163 ? -9.120 3.970 -5.123 1.00 85.75 163 ALA A C 1
ATOM 1263 O O . ALA A 1 163 ? -8.242 4.323 -5.908 1.00 85.75 163 ALA A O 1
ATOM 1264 N N . THR A 1 164 ? -9.058 4.254 -3.818 1.00 88.12 164 THR A N 1
ATOM 1265 C CA . THR A 1 164 ? -7.962 5.045 -3.233 1.00 88.12 164 THR A CA 1
ATOM 1266 C C . THR A 1 164 ? -6.628 4.312 -3.309 1.00 88.12 164 THR A C 1
ATOM 1268 O O . THR A 1 164 ? -5.609 4.926 -3.617 1.00 88.12 164 THR A O 1
ATOM 1271 N N . VAL A 1 165 ? -6.628 2.993 -3.096 1.00 90.50 165 VAL A N 1
ATOM 1272 C CA . VAL A 1 165 ? -5.422 2.167 -3.222 1.00 90.50 165 VAL A CA 1
ATOM 1273 C C . VAL A 1 165 ? -4.961 2.079 -4.674 1.00 90.50 165 VAL A C 1
ATOM 1275 O O . VAL A 1 165 ? -3.774 2.254 -4.935 1.00 90.50 165 VAL A O 1
ATOM 1278 N N . LEU A 1 166 ? -5.873 1.845 -5.623 1.00 91.94 166 LEU A N 1
ATOM 1279 C CA . LEU A 1 166 ? -5.531 1.795 -7.045 1.00 91.94 166 LEU A CA 1
ATOM 1280 C C . LEU A 1 166 ? -4.950 3.130 -7.524 1.00 91.94 166 LEU A C 1
ATOM 1282 O O . LEU A 1 166 ? -3.930 3.136 -8.206 1.00 91.94 166 LEU A O 1
ATOM 1286 N N . ALA A 1 167 ? -5.545 4.257 -7.123 1.00 91.06 167 ALA A N 1
ATOM 1287 C CA . ALA A 1 167 ? -5.028 5.583 -7.452 1.00 91.06 167 ALA A CA 1
ATOM 1288 C C . ALA A 1 167 ? -3.614 5.815 -6.884 1.00 91.06 167 ALA A C 1
ATOM 1290 O O . ALA A 1 167 ? -2.743 6.314 -7.598 1.00 91.06 167 ALA A O 1
ATOM 1291 N N . ALA A 1 168 ? -3.362 5.413 -5.632 1.00 93.44 168 ALA A N 1
ATOM 1292 C CA . ALA A 1 168 ? -2.036 5.506 -5.020 1.00 93.44 168 ALA A CA 1
ATOM 1293 C C . ALA A 1 168 ? -0.999 4.624 -5.739 1.00 93.44 168 ALA A C 1
ATOM 1295 O O . ALA A 1 168 ? 0.124 5.065 -5.975 1.00 93.44 168 ALA A O 1
ATOM 1296 N N . LEU A 1 169 ? -1.373 3.405 -6.139 1.00 95.12 169 LEU A N 1
ATOM 1297 C CA . LEU A 1 169 ? -0.492 2.511 -6.896 1.00 95.12 169 LEU A CA 1
ATOM 1298 C C . LEU A 1 169 ? -0.197 3.040 -8.305 1.00 95.12 169 LEU A C 1
ATOM 1300 O O . LEU A 1 169 ? 0.960 3.046 -8.711 1.00 95.12 169 LEU A O 1
ATOM 1304 N N . ILE A 1 170 ? -1.200 3.556 -9.018 1.00 95.69 170 ILE A N 1
ATOM 1305 C CA . ILE A 1 170 ? -1.022 4.203 -10.328 1.00 95.69 170 ILE A CA 1
ATOM 1306 C C . ILE A 1 170 ? -0.068 5.402 -10.219 1.00 95.69 170 ILE A C 1
ATOM 1308 O O . ILE A 1 170 ? 0.830 5.551 -11.044 1.00 95.69 170 ILE A O 1
ATOM 1312 N N . LYS A 1 171 ? -0.206 6.227 -9.173 1.00 95.69 171 LYS A N 1
ATOM 1313 C CA . LYS A 1 171 ? 0.722 7.333 -8.877 1.00 95.69 171 LYS A CA 1
ATOM 1314 C C . LYS A 1 171 ? 2.144 6.827 -8.602 1.00 95.69 171 LYS A C 1
ATOM 1316 O O . LYS A 1 171 ? 3.104 7.434 -9.067 1.00 95.69 171 LYS A O 1
ATOM 1321 N N . ALA A 1 172 ? 2.283 5.713 -7.882 1.00 97.25 172 ALA A N 1
ATOM 1322 C CA . ALA A 1 172 ? 3.581 5.093 -7.626 1.00 97.25 172 ALA A CA 1
ATOM 1323 C C . ALA A 1 172 ? 4.238 4.575 -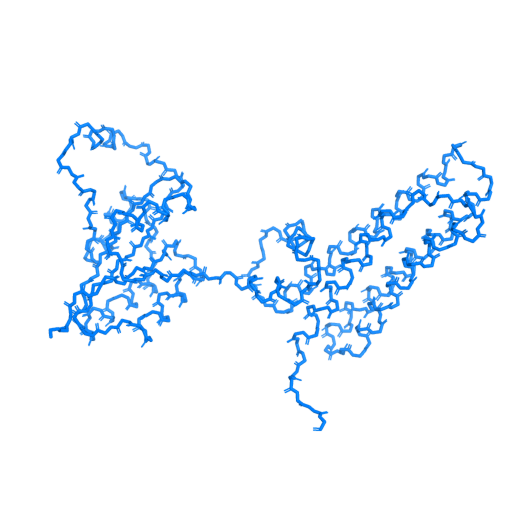8.918 1.00 97.25 172 ALA A C 1
ATOM 1325 O O . ALA A 1 172 ? 5.432 4.790 -9.121 1.00 97.25 172 ALA A O 1
ATOM 1326 N N . VAL A 1 173 ? 3.471 3.917 -9.799 1.00 98.25 173 VAL A N 1
ATOM 1327 C CA . VAL A 1 173 ? 3.955 3.438 -11.106 1.00 98.25 173 VAL A CA 1
ATOM 1328 C C . VAL A 1 173 ? 4.379 4.611 -11.988 1.00 98.25 173 VAL A C 1
ATOM 1330 O O . VAL A 1 173 ? 5.450 4.544 -12.583 1.00 98.25 173 VAL A O 1
ATOM 1333 N N . ASP A 1 174 ? 3.605 5.700 -12.027 1.00 98.19 174 ASP A N 1
ATOM 1334 C CA . ASP A 1 174 ? 3.945 6.917 -12.781 1.00 98.19 174 ASP A CA 1
ATOM 1335 C C . ASP A 1 174 ? 5.312 7.466 -12.361 1.00 98.19 174 ASP A C 1
ATOM 1337 O O . ASP A 1 174 ? 6.224 7.587 -13.183 1.00 98.19 174 ASP A O 1
ATOM 1341 N N . ALA A 1 175 ? 5.483 7.712 -11.058 1.00 97.94 175 ALA A N 1
ATOM 1342 C CA . ALA A 1 175 ? 6.729 8.226 -10.505 1.00 97.94 175 ALA A CA 1
ATOM 1343 C C . ALA A 1 175 ? 7.905 7.289 -10.814 1.00 97.94 175 ALA A C 1
ATOM 1345 O O . ALA A 1 175 ? 8.950 7.735 -11.293 1.00 97.94 175 ALA A O 1
ATOM 1346 N N . LYS A 1 176 ? 7.718 5.976 -10.622 1.00 98.38 176 LYS A N 1
ATOM 1347 C CA . LYS A 1 176 ? 8.784 4.998 -10.843 1.00 98.38 176 LYS A CA 1
ATOM 1348 C C . LYS A 1 176 ? 9.157 4.840 -12.315 1.00 98.38 176 LYS A C 1
ATOM 1350 O O . LYS A 1 176 ? 10.330 4.644 -12.624 1.00 98.38 176 LYS A O 1
ATOM 1355 N N . THR A 1 177 ? 8.186 4.963 -13.216 1.00 98.62 177 THR A N 1
ATOM 1356 C CA . THR A 1 177 ? 8.416 4.908 -14.666 1.00 98.62 177 THR A CA 1
ATOM 1357 C C . THR A 1 177 ? 9.212 6.129 -15.119 1.00 98.62 177 THR A C 1
ATOM 1359 O O . THR A 1 177 ? 10.172 5.998 -15.874 1.00 98.62 177 THR A O 1
ATOM 1362 N N . ARG A 1 178 ? 8.898 7.319 -14.586 1.00 98.62 178 ARG A N 1
ATOM 1363 C CA . ARG A 1 178 ? 9.681 8.541 -14.842 1.00 98.62 178 ARG A CA 1
ATOM 1364 C C . ARG A 1 178 ? 11.113 8.431 -14.320 1.00 98.62 178 ARG A C 1
ATOM 1366 O O . ARG A 1 178 ? 12.037 8.829 -15.025 1.00 98.62 178 ARG A O 1
ATOM 1373 N N . GLU A 1 179 ? 11.311 7.862 -13.129 1.00 98.50 179 GLU A N 1
ATOM 1374 C CA . GLU A 1 179 ? 12.652 7.572 -12.602 1.00 98.50 179 GLU A CA 1
ATOM 1375 C C . GLU A 1 179 ? 13.427 6.619 -13.521 1.00 98.50 179 GLU A C 1
ATOM 1377 O O . GLU A 1 179 ? 14.565 6.914 -13.886 1.00 98.50 179 GLU A O 1
ATOM 1382 N N . ALA A 1 180 ? 12.814 5.504 -13.931 1.00 98.44 180 ALA A N 1
ATOM 1383 C CA . ALA A 1 180 ? 13.442 4.527 -14.819 1.00 98.44 180 ALA A CA 1
ATOM 1384 C C . ALA A 1 180 ? 13.823 5.148 -16.172 1.00 98.44 180 ALA A C 1
ATOM 1386 O O . ALA A 1 180 ? 14.939 4.946 -16.657 1.00 98.44 180 ALA A O 1
ATOM 1387 N N . ARG A 1 181 ? 12.938 5.979 -16.737 1.00 98.69 181 ARG A N 1
ATOM 1388 C CA . ARG A 1 181 ? 13.195 6.720 -17.976 1.00 98.69 181 ARG A CA 1
ATOM 1389 C C . ARG A 1 181 ? 14.366 7.687 -17.835 1.00 98.69 181 ARG A C 1
ATOM 1391 O O . ARG A 1 181 ? 15.229 7.721 -18.707 1.00 98.69 181 ARG A O 1
ATOM 1398 N N . ALA A 1 182 ? 14.439 8.431 -16.732 1.00 98.56 182 ALA A N 1
ATOM 1399 C CA . ALA A 1 182 ? 15.558 9.332 -16.460 1.00 98.56 182 ALA A CA 1
ATOM 1400 C C . ALA A 1 182 ? 16.883 8.568 -16.290 1.00 98.56 182 ALA A C 1
ATOM 1402 O O . ALA A 1 182 ? 17.926 9.004 -16.780 1.00 98.56 182 ALA A O 1
ATOM 1403 N N . VAL A 1 183 ? 16.855 7.399 -15.641 1.00 98.31 183 VAL A N 1
ATOM 1404 C CA . VAL A 1 183 ? 18.024 6.512 -15.547 1.00 98.31 183 VAL A CA 1
ATOM 1405 C C . VAL A 1 183 ? 18.463 6.054 -16.937 1.00 98.31 183 VAL A C 1
ATOM 1407 O O . VAL A 1 183 ? 19.641 6.186 -17.261 1.00 98.31 183 VAL A O 1
ATOM 1410 N N . ALA A 1 184 ? 17.540 5.593 -17.783 1.00 98.06 184 ALA A N 1
ATOM 1411 C CA . ALA A 1 184 ? 17.846 5.188 -19.154 1.00 98.06 184 ALA A CA 1
ATOM 1412 C C . ALA A 1 184 ? 18.451 6.341 -19.980 1.00 98.06 184 ALA A C 1
ATOM 1414 O O . ALA A 1 184 ? 19.477 6.152 -20.633 1.00 98.06 184 ALA A O 1
ATOM 1415 N N . GLN A 1 185 ? 17.893 7.555 -19.876 1.00 98.38 185 GLN A N 1
ATOM 1416 C CA . GLN A 1 185 ? 18.423 8.768 -20.517 1.00 98.38 185 GLN A CA 1
ATOM 1417 C C . GLN A 1 185 ? 19.861 9.076 -20.087 1.00 98.38 185 GLN A C 1
ATOM 1419 O O . GLN A 1 185 ? 20.720 9.331 -20.931 1.00 98.38 185 GLN A O 1
ATOM 1424 N N . ASN A 1 186 ? 20.144 9.006 -18.786 1.00 97.81 186 ASN A N 1
ATOM 1425 C CA . ASN A 1 186 ? 21.486 9.249 -18.260 1.00 97.81 186 ASN A CA 1
ATOM 1426 C C . ASN A 1 186 ? 22.491 8.186 -18.729 1.00 97.81 186 ASN A C 1
ATOM 1428 O O . ASN A 1 186 ? 23.621 8.525 -19.079 1.00 97.81 186 ASN A O 1
ATOM 1432 N N . LEU A 1 187 ? 22.086 6.911 -18.775 1.00 96.88 187 LEU A N 1
ATOM 1433 C CA . LEU A 1 187 ? 22.933 5.828 -19.285 1.00 96.88 187 LEU A CA 1
ATOM 1434 C C . LEU A 1 187 ? 23.217 5.996 -20.785 1.00 96.88 187 LEU A C 1
ATOM 1436 O O . LEU A 1 187 ? 24.355 5.801 -21.205 1.00 96.88 187 LEU A O 1
ATOM 1440 N N . ALA A 1 188 ? 22.215 6.399 -21.572 1.00 96.75 188 ALA A N 1
ATOM 1441 C CA . ALA A 1 188 ? 22.343 6.612 -23.014 1.00 96.75 188 ALA A CA 1
ATOM 1442 C C . ALA A 1 188 ? 23.199 7.841 -23.374 1.00 96.75 188 ALA A C 1
ATOM 1444 O O . ALA A 1 188 ? 23.813 7.871 -24.439 1.00 96.75 188 ALA A O 1
ATOM 1445 N N . ALA A 1 189 ? 23.233 8.858 -22.507 1.00 96.19 189 ALA A N 1
ATOM 1446 C CA . ALA A 1 189 ? 24.068 10.049 -22.676 1.00 96.19 189 ALA A CA 1
ATOM 1447 C C . ALA A 1 189 ? 25.527 9.840 -22.226 1.00 96.19 189 ALA A C 1
ATOM 1449 O O . ALA A 1 189 ? 26.411 10.609 -22.607 1.00 96.19 189 ALA A O 1
ATOM 1450 N N . GLY A 1 190 ? 25.784 8.828 -21.395 1.00 92.56 190 GLY A N 1
ATOM 1451 C CA . GLY A 1 190 ? 27.121 8.492 -20.919 1.00 92.56 190 GLY A CA 1
ATOM 1452 C C . GLY A 1 190 ? 28.004 7.853 -21.996 1.00 92.56 190 GLY A C 1
ATOM 1453 O O . GLY A 1 190 ? 27.533 7.327 -22.999 1.00 92.56 190 GLY A O 1
ATOM 1454 N N . SER A 1 191 ? 29.316 7.837 -21.757 1.00 87.62 191 SER A N 1
ATOM 1455 C CA . SER A 1 191 ? 30.304 7.183 -22.633 1.00 87.62 191 SER A CA 1
ATOM 1456 C C . SER A 1 191 ? 30.640 5.740 -22.224 1.00 87.62 191 SER A C 1
ATOM 1458 O O . SER A 1 191 ? 31.547 5.133 -22.786 1.00 87.62 191 SER A O 1
ATOM 1460 N N . GLY A 1 192 ? 29.935 5.187 -21.229 1.00 89.94 192 GLY A N 1
ATOM 1461 C CA . GLY A 1 192 ? 30.245 3.886 -20.621 1.00 89.94 192 GLY A CA 1
ATOM 1462 C C . GLY A 1 192 ? 29.787 2.659 -21.414 1.00 89.94 192 GLY A C 1
ATOM 1463 O O . GLY A 1 192 ? 30.106 1.538 -21.025 1.00 89.94 192 GLY A O 1
ATOM 1464 N N . PHE A 1 193 ? 29.048 2.850 -22.509 1.00 93.75 193 PHE A N 1
ATOM 1465 C CA . PHE A 1 193 ? 28.441 1.775 -23.290 1.00 93.75 193 PHE A CA 1
ATOM 1466 C C . PHE A 1 193 ? 28.791 1.870 -24.775 1.00 93.75 193 PHE A C 1
ATOM 1468 O O . PHE A 1 193 ? 29.091 2.941 -25.299 1.00 93.75 193 PHE A O 1
ATOM 1475 N N . ASN A 1 194 ? 28.751 0.727 -25.464 1.00 93.94 194 ASN A N 1
ATOM 1476 C CA . ASN A 1 194 ? 28.944 0.679 -26.911 1.00 93.94 194 ASN A CA 1
ATOM 1477 C C . ASN A 1 194 ? 27.692 1.185 -27.659 1.00 93.94 194 ASN A C 1
ATOM 1479 O O . ASN A 1 194 ? 26.613 1.302 -27.079 1.00 93.94 194 ASN A O 1
ATOM 1483 N N . ALA A 1 195 ? 27.832 1.444 -28.962 1.00 94.69 195 ALA A N 1
ATOM 1484 C CA . ALA A 1 195 ? 26.759 2.003 -29.787 1.00 94.69 195 ALA A CA 1
ATOM 1485 C C . ALA A 1 195 ? 25.460 1.175 -29.759 1.00 94.69 195 ALA A C 1
ATOM 1487 O O . ALA A 1 195 ? 24.383 1.754 -29.669 1.00 94.69 195 ALA A O 1
ATOM 1488 N N . ARG A 1 196 ? 25.558 -0.162 -29.769 1.00 94.56 196 ARG A N 1
ATOM 1489 C CA . ARG A 1 196 ? 24.388 -1.051 -29.728 1.00 94.56 196 ARG A CA 1
ATOM 1490 C C . ARG A 1 196 ? 23.666 -0.985 -28.386 1.00 94.56 196 ARG A C 1
ATOM 1492 O O . ARG A 1 196 ? 22.450 -0.915 -28.346 1.00 94.56 196 ARG A O 1
ATOM 1499 N N . THR A 1 197 ? 24.397 -0.974 -27.278 1.00 95.69 197 THR A N 1
ATOM 1500 C CA . THR A 1 197 ? 23.785 -0.812 -25.955 1.00 95.69 197 THR A CA 1
ATOM 1501 C C . THR A 1 197 ? 23.131 0.564 -25.808 1.00 95.69 197 THR A C 1
ATOM 1503 O O . THR A 1 197 ? 22.080 0.663 -25.189 1.00 95.69 197 THR A O 1
ATOM 1506 N N . VAL A 1 198 ? 23.709 1.618 -26.395 1.00 96.81 198 VAL A N 1
ATOM 1507 C CA . VAL A 1 198 ? 23.092 2.956 -26.417 1.00 96.81 198 VAL A CA 1
ATOM 1508 C C . VAL A 1 198 ? 21.809 2.980 -27.254 1.00 96.81 198 VAL A C 1
ATOM 1510 O O . VAL A 1 198 ? 20.859 3.649 -26.862 1.00 96.81 198 VAL A O 1
ATOM 1513 N N . GLU A 1 199 ? 21.760 2.255 -28.371 1.00 96.56 199 GLU A N 1
ATOM 1514 C CA . GLU A 1 199 ? 20.547 2.079 -29.184 1.00 96.56 199 GLU A CA 1
ATOM 1515 C C . GLU A 1 199 ? 19.438 1.386 -28.380 1.00 96.56 199 GLU A C 1
ATOM 1517 O O . GLU A 1 199 ? 18.381 1.974 -28.191 1.00 96.56 199 GLU A O 1
ATOM 1522 N N . LEU A 1 200 ? 19.735 0.245 -27.752 1.00 97.50 200 LEU A N 1
ATOM 1523 C CA . LEU A 1 200 ? 18.783 -0.471 -26.889 1.00 97.50 200 LEU A CA 1
ATOM 1524 C C . LEU A 1 200 ? 18.293 0.375 -25.699 1.00 97.50 200 LEU A C 1
ATOM 1526 O O . LEU A 1 200 ? 17.138 0.303 -25.288 1.00 97.50 200 LEU A O 1
ATOM 1530 N N . LEU A 1 201 ? 19.164 1.219 -25.135 1.00 98.19 201 LEU A N 1
ATOM 1531 C CA . LEU A 1 201 ? 18.763 2.172 -24.099 1.00 98.19 201 LEU A CA 1
ATOM 1532 C C . LEU A 1 201 ? 17.782 3.226 -24.629 1.00 98.19 201 LEU A C 1
ATOM 1534 O O . LEU A 1 201 ? 16.921 3.659 -23.867 1.00 98.19 201 LEU A O 1
ATOM 1538 N N . ARG A 1 202 ? 17.901 3.650 -25.894 1.00 98.12 202 ARG A N 1
ATOM 1539 C CA . ARG A 1 202 ? 16.952 4.581 -26.524 1.00 98.12 202 ARG A CA 1
ATOM 1540 C C . ARG A 1 202 ? 15.603 3.922 -26.764 1.00 98.12 202 ARG A C 1
ATOM 1542 O O . ARG A 1 202 ? 14.608 4.529 -26.390 1.00 98.12 202 ARG A O 1
ATOM 1549 N N . ASP A 1 203 ? 15.588 2.676 -27.223 1.00 98.12 203 ASP A N 1
ATOM 1550 C CA . ASP A 1 203 ? 14.347 1.905 -27.363 1.00 98.12 203 ASP A CA 1
ATOM 1551 C C . ASP A 1 203 ? 13.609 1.824 -26.016 1.00 98.12 203 ASP A C 1
ATOM 1553 O O . ASP A 1 203 ? 12.424 2.129 -25.917 1.00 98.12 203 ASP A O 1
ATOM 1557 N N . CYS A 1 204 ? 14.327 1.552 -24.921 1.00 98.44 204 CYS A N 1
ATOM 1558 C CA . CYS A 1 204 ? 13.749 1.608 -23.576 1.00 98.44 204 CYS A CA 1
ATOM 1559 C C . CYS A 1 204 ? 13.214 2.987 -23.169 1.00 98.44 204 CYS A C 1
ATOM 1561 O O . CYS A 1 204 ? 12.218 3.065 -22.451 1.00 98.44 204 CYS A O 1
ATOM 1563 N N . ILE A 1 205 ? 13.865 4.086 -23.564 1.00 98.75 205 ILE A N 1
ATOM 1564 C CA . ILE A 1 205 ? 13.370 5.445 -23.277 1.00 98.75 205 ILE A CA 1
ATOM 1565 C C . ILE A 1 205 ? 12.022 5.681 -23.964 1.00 98.75 205 ILE A C 1
ATOM 1567 O O . ILE A 1 205 ? 11.175 6.366 -23.375 1.00 98.75 205 ILE A O 1
ATOM 1571 N N . ASP A 1 206 ? 11.846 5.124 -25.162 1.00 98.62 206 ASP A N 1
ATOM 1572 C CA . ASP A 1 206 ? 10.613 5.198 -25.939 1.00 98.62 206 ASP A CA 1
ATOM 1573 C C . ASP A 1 206 ? 9.533 4.299 -25.327 1.00 98.62 206 ASP A C 1
ATOM 1575 O O . ASP A 1 206 ? 8.467 4.814 -24.999 1.00 98.62 206 ASP A O 1
ATOM 1579 N N . PHE A 1 207 ? 9.839 3.041 -24.985 1.00 98.50 207 PHE A N 1
ATOM 1580 C CA . PHE A 1 207 ? 8.907 2.156 -24.265 1.00 98.50 207 PHE A CA 1
ATOM 1581 C C . PHE A 1 207 ? 8.453 2.733 -22.918 1.00 98.50 207 PHE A C 1
ATOM 1583 O O . PHE A 1 207 ? 7.279 2.665 -22.565 1.00 98.50 207 PHE A O 1
ATOM 1590 N N . TYR A 1 208 ? 9.346 3.368 -22.148 1.00 98.69 208 TYR A N 1
ATOM 1591 C CA . TYR A 1 208 ? 8.931 4.079 -20.934 1.00 98.69 208 TYR A CA 1
ATOM 1592 C C . TYR A 1 208 ? 8.067 5.311 -21.231 1.00 98.69 208 TYR A C 1
ATOM 1594 O O . TYR A 1 208 ? 7.283 5.720 -20.377 1.00 98.69 208 TYR A O 1
ATOM 1602 N N . GLY A 1 209 ? 8.235 5.944 -22.395 1.00 98.69 209 GLY A N 1
ATOM 1603 C CA . GLY A 1 209 ? 7.355 7.006 -22.879 1.00 98.69 209 GLY A CA 1
ATOM 1604 C C . GLY A 1 209 ? 5.957 6.476 -23.192 1.00 98.69 209 GLY A C 1
ATOM 1605 O O . GLY A 1 209 ? 4.991 6.983 -22.629 1.00 98.69 209 GLY A O 1
ATOM 1606 N N . GLU A 1 210 ? 5.873 5.414 -23.990 1.00 98.62 210 GLU A N 1
ATOM 1607 C CA . GLU A 1 210 ? 4.623 4.730 -24.345 1.00 98.62 210 GLU A CA 1
ATOM 1608 C C . GLU A 1 210 ? 3.883 4.231 -23.098 1.00 98.62 210 GLU A C 1
ATOM 1610 O O . GLU A 1 210 ? 2.691 4.489 -22.931 1.00 98.62 210 GLU A O 1
ATOM 1615 N N . ALA A 1 211 ? 4.603 3.640 -22.140 1.00 98.56 211 ALA A N 1
ATOM 1616 C CA . ALA A 1 211 ? 4.025 3.205 -20.874 1.00 98.56 211 ALA A CA 1
ATOM 1617 C C . ALA A 1 211 ? 3.424 4.365 -20.058 1.00 98.56 211 ALA A C 1
ATOM 1619 O O . ALA A 1 211 ? 2.426 4.176 -19.361 1.00 98.56 211 ALA A O 1
ATOM 1620 N N . LEU A 1 212 ? 4.002 5.572 -20.118 1.00 98.69 212 LEU A N 1
ATOM 1621 C CA . LEU A 1 212 ? 3.423 6.752 -19.464 1.00 98.69 212 LEU A CA 1
ATOM 1622 C C . LEU A 1 212 ? 2.138 7.211 -20.165 1.00 98.69 212 LEU A C 1
ATOM 1624 O O . LEU A 1 212 ? 1.187 7.585 -19.477 1.00 98.69 212 LEU A O 1
ATOM 1628 N N . ASP A 1 213 ? 2.078 7.131 -21.493 1.00 98.44 213 ASP A N 1
ATOM 1629 C CA . ASP A 1 213 ? 0.878 7.464 -22.270 1.00 98.44 213 ASP A CA 1
ATOM 1630 C C . ASP A 1 213 ? -0.251 6.440 -22.028 1.00 98.44 213 ASP A C 1
ATOM 1632 O O . ASP A 1 213 ? -1.411 6.810 -21.797 1.00 98.44 213 ASP A O 1
ATOM 1636 N N . HIS A 1 214 ? 0.090 5.146 -21.964 1.00 98.38 214 HIS A N 1
ATOM 1637 C CA . HIS A 1 214 ? -0.816 4.085 -21.518 1.00 98.38 214 HIS A CA 1
ATOM 1638 C C . HIS A 1 214 ? -1.316 4.341 -20.090 1.00 98.38 214 HIS A C 1
ATOM 1640 O O . HIS A 1 214 ? -2.508 4.196 -19.809 1.00 98.38 214 HIS A O 1
ATOM 1646 N N . LEU A 1 215 ? -0.443 4.774 -19.177 1.00 98.00 215 LEU A N 1
ATOM 1647 C CA . LEU A 1 215 ? -0.825 5.059 -17.796 1.00 98.00 215 LEU A CA 1
ATOM 1648 C C . LEU A 1 215 ? -1.778 6.256 -17.679 1.00 98.00 215 LEU A C 1
ATOM 1650 O O . LEU A 1 215 ? -2.697 6.213 -16.858 1.00 98.00 215 LEU A O 1
ATOM 1654 N N . GLU A 1 216 ? -1.598 7.312 -18.477 1.00 97.62 216 GLU A N 1
ATOM 1655 C CA . GLU A 1 216 ? -2.562 8.420 -18.542 1.00 97.62 216 GLU A CA 1
ATOM 1656 C C . GLU A 1 216 ? -3.924 7.939 -19.051 1.00 97.62 216 GLU A C 1
ATOM 1658 O O . GLU A 1 216 ? -4.946 8.192 -18.407 1.00 97.62 216 GLU A O 1
ATOM 1663 N N . SER A 1 217 ? -3.938 7.125 -20.107 1.00 97.50 217 SER A N 1
ATOM 1664 C CA . SER A 1 217 ? -5.166 6.496 -20.611 1.00 97.50 217 SER A CA 1
ATOM 1665 C C . SER A 1 217 ? -5.832 5.607 -19.546 1.00 97.50 217 SER A C 1
ATOM 1667 O O . SER A 1 217 ? -7.051 5.634 -19.361 1.00 97.50 217 SER A O 1
ATOM 1669 N N . ALA A 1 218 ? -5.045 4.866 -18.757 1.00 95.94 218 ALA A N 1
ATOM 1670 C CA . ALA A 1 218 ? -5.549 4.077 -17.634 1.00 95.94 218 ALA A CA 1
ATOM 1671 C C . ALA A 1 218 ? -6.148 4.958 -16.521 1.00 95.94 218 ALA A C 1
ATOM 1673 O O . ALA A 1 218 ? -7.190 4.612 -15.958 1.00 95.94 218 ALA A O 1
ATOM 1674 N N . LYS A 1 219 ? -5.530 6.106 -16.200 1.00 94.88 219 LYS A N 1
ATOM 1675 C CA . LYS A 1 219 ? -6.059 7.082 -15.226 1.00 94.88 219 LYS A CA 1
ATOM 1676 C C . LYS A 1 219 ? -7.406 7.643 -15.684 1.00 94.88 219 LYS A C 1
ATOM 1678 O O . LYS A 1 219 ? -8.318 7.776 -14.864 1.00 94.88 219 LYS A O 1
ATOM 1683 N N . GLU A 1 220 ? -7.546 7.962 -16.966 1.00 94.94 220 GLU A N 1
ATOM 1684 C CA . GLU A 1 220 ? -8.810 8.419 -17.550 1.00 94.94 220 GLU A CA 1
ATOM 1685 C C . GLU A 1 220 ? -9.884 7.333 -17.495 1.00 94.94 220 GLU A C 1
ATOM 1687 O O . GLU A 1 220 ? -10.985 7.590 -17.006 1.00 94.94 220 GLU A O 1
ATOM 1692 N N . ALA A 1 221 ? -9.541 6.099 -17.868 1.00 93.56 221 ALA A N 1
ATOM 1693 C CA . ALA A 1 221 ? -10.443 4.955 -17.787 1.00 93.56 221 ALA A CA 1
ATOM 1694 C C . ALA A 1 221 ? -10.914 4.680 -16.344 1.00 93.56 221 ALA A C 1
ATOM 1696 O O . ALA A 1 221 ? -12.092 4.406 -16.113 1.00 93.56 221 ALA A O 1
ATOM 1697 N N . VAL A 1 222 ? -10.039 4.839 -15.340 1.00 90.25 222 VAL A N 1
ATOM 1698 C CA . VAL A 1 222 ? -10.427 4.764 -13.917 1.00 90.25 222 VAL A CA 1
ATOM 1699 C C . VAL A 1 222 ? -11.461 5.835 -13.561 1.00 90.25 222 VAL A C 1
ATOM 1701 O O . VAL A 1 222 ? -12.444 5.519 -12.891 1.00 90.25 222 VAL A O 1
ATOM 1704 N N . ARG A 1 223 ? -11.272 7.085 -14.006 1.00 90.50 223 ARG A N 1
ATOM 1705 C CA . ARG A 1 223 ? -12.224 8.185 -13.756 1.00 90.50 223 ARG A CA 1
ATOM 1706 C C . ARG A 1 223 ? -13.557 7.967 -14.473 1.00 90.50 223 ARG A C 1
ATOM 1708 O O . ARG A 1 223 ? -14.597 8.306 -13.917 1.00 90.50 223 ARG A O 1
ATOM 1715 N N . ALA A 1 224 ? -13.519 7.400 -15.676 1.00 93.12 224 ALA A N 1
ATOM 1716 C CA . ALA A 1 224 ? -14.694 7.094 -16.486 1.00 93.12 224 ALA A CA 1
ATOM 1717 C C . ALA A 1 224 ? -15.441 5.825 -16.035 1.00 93.12 224 ALA A C 1
ATOM 1719 O O . ALA A 1 224 ? -16.555 5.580 -16.492 1.00 93.12 224 ALA A O 1
ATOM 1720 N N . GLY A 1 225 ? -14.854 5.018 -15.144 1.00 90.56 225 GLY A N 1
ATOM 1721 C CA . GLY A 1 225 ? -15.428 3.735 -14.741 1.00 90.56 225 GLY A CA 1
ATOM 1722 C C . GLY A 1 225 ? -15.355 2.668 -15.838 1.00 90.56 225 GLY A C 1
ATOM 1723 O O . GLY A 1 225 ? -16.220 1.798 -15.882 1.00 90.56 225 GLY A O 1
ATOM 1724 N N . ASP A 1 226 ? -14.338 2.722 -16.701 1.00 92.56 226 ASP A N 1
ATOM 1725 C CA . ASP A 1 226 ? -14.095 1.768 -17.786 1.00 92.56 226 ASP A CA 1
ATOM 1726 C C . ASP A 1 226 ? -13.010 0.747 -17.384 1.00 92.56 226 ASP A C 1
ATOM 1728 O O . ASP A 1 226 ? -11.809 0.993 -17.551 1.00 92.56 226 ASP A O 1
ATOM 1732 N N . PRO A 1 227 ? -13.392 -0.416 -16.821 1.00 91.88 227 PRO A N 1
ATOM 1733 C CA . PRO A 1 227 ? -12.429 -1.432 -16.424 1.00 91.88 227 PRO A CA 1
ATOM 1734 C C . PRO A 1 227 ? -11.744 -2.095 -17.623 1.00 91.88 227 PRO A C 1
ATOM 1736 O O . PRO A 1 227 ? -10.614 -2.545 -17.471 1.00 91.88 227 PRO A O 1
ATOM 1739 N N . GLY A 1 228 ? -12.396 -2.156 -18.790 1.00 93.62 228 GLY A N 1
ATOM 1740 C CA . GLY A 1 228 ? -11.851 -2.815 -19.975 1.00 93.62 228 GLY A CA 1
ATOM 1741 C C . GLY A 1 228 ? -10.648 -2.056 -20.517 1.00 93.62 228 GLY A C 1
ATOM 1742 O O . GLY A 1 228 ? -9.561 -2.623 -20.627 1.00 93.62 228 GLY A O 1
ATOM 1743 N N . THR A 1 229 ? -10.820 -0.755 -20.759 1.00 96.19 229 THR A N 1
ATOM 1744 C CA . THR A 1 229 ? -9.724 0.112 -21.212 1.00 96.19 229 THR A CA 1
ATOM 1745 C C . THR A 1 229 ? -8.632 0.207 -20.155 1.00 96.19 229 THR A C 1
ATOM 1747 O O . THR A 1 229 ? -7.460 0.036 -20.474 1.00 96.19 229 THR A O 1
ATOM 1750 N N . ARG A 1 230 ? -8.992 0.395 -18.878 1.00 95.06 230 ARG A N 1
ATOM 1751 C CA . ARG A 1 230 ? -8.014 0.432 -17.780 1.00 95.06 230 ARG A CA 1
ATOM 1752 C C . ARG A 1 230 ? -7.126 -0.812 -17.769 1.00 95.06 230 ARG A C 1
ATOM 1754 O O . ARG A 1 230 ? -5.909 -0.684 -17.668 1.00 95.06 230 ARG A O 1
ATOM 1761 N N . ASP A 1 231 ? -7.728 -1.998 -17.826 1.00 95.81 231 ASP A N 1
ATOM 1762 C CA . ASP A 1 231 ? -6.986 -3.251 -17.707 1.00 95.81 231 ASP A CA 1
ATOM 1763 C C . ASP A 1 231 ? -6.129 -3.500 -18.954 1.00 95.81 231 ASP A C 1
ATOM 1765 O O . ASP A 1 231 ? -4.974 -3.894 -18.819 1.00 95.81 231 ASP A O 1
ATOM 1769 N N . ALA A 1 232 ? -6.638 -3.171 -20.148 1.00 97.88 232 ALA A N 1
ATOM 1770 C CA . ALA A 1 232 ? -5.863 -3.231 -21.385 1.00 97.88 232 ALA A CA 1
ATOM 1771 C C . ALA A 1 232 ? -4.634 -2.309 -21.345 1.00 97.88 232 ALA A C 1
ATOM 1773 O O . ALA A 1 232 ? -3.536 -2.749 -21.675 1.00 97.88 232 ALA A O 1
ATOM 1774 N N . MET A 1 233 ? -4.795 -1.064 -20.888 1.00 98.31 233 MET A N 1
ATOM 1775 C CA . MET A 1 233 ? -3.689 -0.107 -20.788 1.00 98.31 233 MET A CA 1
ATOM 1776 C C . MET A 1 233 ? -2.644 -0.539 -19.752 1.00 98.31 233 MET A C 1
ATOM 1778 O O . MET A 1 233 ? -1.449 -0.497 -20.025 1.00 98.31 233 MET A O 1
ATOM 1782 N N . LEU A 1 234 ? -3.068 -1.022 -18.578 1.00 97.69 234 LEU A N 1
ATOM 1783 C CA . LEU A 1 234 ? -2.135 -1.544 -17.572 1.00 97.69 234 LEU A CA 1
ATOM 1784 C C . LEU A 1 234 ? -1.398 -2.804 -18.066 1.00 97.69 234 LEU A C 1
ATOM 1786 O O . LEU A 1 234 ? -0.222 -2.985 -17.761 1.00 97.69 234 LEU A O 1
ATOM 1790 N N . SER A 1 235 ? -2.048 -3.674 -18.844 1.00 98.12 235 SER A N 1
ATOM 1791 C CA . SER A 1 235 ? -1.380 -4.820 -19.476 1.00 98.12 235 SER A CA 1
ATOM 1792 C C . SER A 1 235 ? -0.423 -4.411 -20.600 1.00 98.12 235 SER A C 1
ATOM 1794 O O . SER A 1 235 ? 0.635 -5.029 -20.740 1.00 98.12 235 SER A O 1
ATOM 1796 N N . ALA A 1 236 ? -0.747 -3.363 -21.364 1.00 98.44 236 ALA A N 1
ATOM 1797 C CA . ALA A 1 236 ? 0.153 -2.800 -22.368 1.00 98.44 236 ALA A CA 1
ATOM 1798 C C . ALA A 1 236 ? 1.448 -2.300 -21.713 1.00 98.44 236 ALA A C 1
ATOM 1800 O O . ALA A 1 236 ? 2.523 -2.721 -22.116 1.00 98.44 236 ALA A O 1
ATOM 1801 N N . MET A 1 237 ? 1.353 -1.580 -20.590 1.00 98.44 237 MET A N 1
ATOM 1802 C CA . MET A 1 237 ? 2.535 -1.158 -19.826 1.00 98.44 237 MET A CA 1
ATOM 1803 C C . MET A 1 237 ? 3.437 -2.321 -19.396 1.00 98.44 237 MET A C 1
ATOM 1805 O O . MET A 1 237 ? 4.658 -2.214 -19.454 1.00 98.44 237 MET A O 1
ATOM 1809 N N . ILE A 1 238 ? 2.859 -3.444 -18.947 1.00 98.44 238 ILE A N 1
ATOM 1810 C CA . ILE A 1 238 ? 3.652 -4.638 -18.603 1.00 98.44 238 ILE A CA 1
ATOM 1811 C C . ILE A 1 238 ? 4.445 -5.123 -19.821 1.00 98.44 238 ILE A C 1
ATOM 1813 O O . ILE A 1 238 ? 5.597 -5.526 -19.652 1.00 98.44 238 ILE A O 1
ATOM 1817 N N . SER A 1 239 ? 3.836 -5.047 -21.007 1.00 98.25 239 SER A N 1
ATOM 1818 C CA . SER A 1 239 ? 4.455 -5.418 -22.281 1.00 98.25 239 SER A CA 1
ATOM 1819 C C . SER A 1 239 ? 5.575 -4.445 -22.651 1.00 98.25 239 SER A C 1
ATOM 1821 O O . SER A 1 239 ? 6.683 -4.891 -22.923 1.00 98.25 239 SER A O 1
ATOM 1823 N N . ASP A 1 240 ? 5.348 -3.133 -22.537 1.00 98.25 240 ASP A N 1
ATOM 1824 C CA . ASP A 1 240 ? 6.368 -2.105 -22.794 1.00 98.25 240 ASP A CA 1
ATOM 1825 C C . ASP A 1 240 ? 7.616 -2.338 -21.920 1.00 98.25 240 ASP A C 1
ATOM 1827 O O . ASP A 1 240 ? 8.758 -2.325 -22.389 1.00 98.25 240 ASP A O 1
ATOM 1831 N N . PHE A 1 241 ? 7.409 -2.635 -20.630 1.00 98.19 241 PHE A N 1
ATOM 1832 C CA . PHE A 1 241 ? 8.505 -2.931 -19.707 1.00 98.19 241 PHE A CA 1
ATOM 1833 C C . PHE A 1 241 ? 9.201 -4.264 -20.008 1.00 98.19 241 PHE A C 1
ATOM 1835 O O . PHE A 1 241 ? 10.409 -4.359 -19.802 1.00 98.19 241 PHE A O 1
ATOM 1842 N N . SER A 1 242 ? 8.483 -5.306 -20.451 1.00 96.81 242 SER A N 1
ATOM 1843 C CA . SER A 1 242 ? 9.130 -6.564 -20.851 1.00 96.81 242 SER A CA 1
ATOM 1844 C C . SER A 1 242 ? 9.923 -6.415 -22.138 1.00 96.81 242 SER A C 1
ATOM 1846 O O . SER A 1 242 ? 11.057 -6.875 -22.178 1.00 96.81 242 SER A O 1
ATOM 1848 N N . THR A 1 243 ? 9.382 -5.723 -23.140 1.00 97.31 243 THR A N 1
ATOM 1849 C CA . THR A 1 243 ? 10.036 -5.542 -24.440 1.00 97.31 243 THR A CA 1
ATOM 1850 C C . THR A 1 243 ? 11.321 -4.728 -24.310 1.00 97.31 243 THR A C 1
ATOM 1852 O O . THR A 1 243 ? 12.327 -5.080 -24.923 1.00 97.31 243 THR A O 1
ATOM 1855 N N . CYS A 1 244 ? 11.340 -3.712 -23.439 1.00 95.75 244 CYS A N 1
ATOM 1856 C CA . CYS A 1 244 ? 12.576 -3.008 -23.090 1.00 95.75 244 CYS A CA 1
ATOM 1857 C C . CYS A 1 244 ? 13.669 -3.961 -22.564 1.00 95.75 244 CYS A C 1
ATOM 1859 O O . CYS A 1 244 ? 14.831 -3.825 -22.939 1.00 95.75 244 CYS A O 1
ATOM 1861 N N . ASP A 1 245 ? 13.329 -4.927 -21.706 1.00 93.25 245 ASP A N 1
ATOM 1862 C CA . ASP A 1 245 ? 14.313 -5.848 -21.121 1.00 93.25 245 ASP A CA 1
ATOM 1863 C C . ASP A 1 245 ? 14.751 -6.943 -22.110 1.00 93.25 245 ASP A C 1
ATOM 1865 O O . ASP A 1 245 ? 15.947 -7.183 -22.292 1.00 93.25 245 ASP A O 1
ATOM 1869 N N . GLU A 1 246 ? 13.781 -7.551 -22.798 1.00 93.81 246 GLU A N 1
ATOM 1870 C CA . GLU A 1 246 ? 13.975 -8.625 -23.782 1.00 93.81 246 GLU A CA 1
ATOM 1871 C C . GLU A 1 246 ? 14.849 -8.175 -24.957 1.00 93.81 246 GLU A C 1
ATOM 1873 O O . GLU A 1 246 ? 15.706 -8.936 -25.409 1.00 93.81 246 GLU A O 1
ATOM 1878 N N . GLY A 1 247 ? 14.734 -6.909 -25.378 1.00 94.00 247 GLY A N 1
ATOM 1879 C CA . GLY A 1 247 ? 15.570 -6.345 -26.436 1.00 94.00 247 GLY A CA 1
ATOM 1880 C C . GLY A 1 247 ? 17.073 -6.478 -26.162 1.00 94.00 247 GLY A C 1
ATOM 1881 O O . GLY A 1 247 ? 17.849 -6.679 -27.089 1.00 94.00 247 GLY A O 1
ATOM 1882 N N . PHE A 1 248 ? 17.526 -6.444 -24.902 1.00 95.81 248 PHE A N 1
ATOM 1883 C CA . PHE A 1 248 ? 18.944 -6.682 -24.595 1.00 95.81 248 PHE A CA 1
ATOM 1884 C C . PHE A 1 248 ? 19.330 -8.159 -24.690 1.00 95.81 248 PHE A C 1
ATOM 1886 O O . PHE A 1 248 ? 20.426 -8.478 -25.168 1.00 95.81 248 PHE A O 1
ATOM 1893 N N . GLU A 1 249 ? 18.447 -9.054 -24.244 1.00 91.38 249 GLU A N 1
ATOM 1894 C CA . GLU A 1 249 ? 18.687 -10.497 -24.236 1.00 91.38 249 GLU A CA 1
ATOM 1895 C C . GLU A 1 249 ? 18.844 -11.049 -25.656 1.00 91.38 249 GLU A C 1
ATOM 1897 O O . GLU A 1 249 ? 19.738 -11.864 -25.896 1.00 91.38 249 GLU A O 1
ATOM 1902 N N . GLU A 1 250 ? 18.067 -10.534 -26.614 1.00 92.94 250 GLU A N 1
ATOM 1903 C CA . GLU A 1 250 ? 18.158 -10.900 -28.036 1.00 92.94 250 GLU A CA 1
ATOM 1904 C C . GLU A 1 250 ? 19.557 -10.673 -28.629 1.00 92.94 250 GLU A C 1
ATOM 1906 O O . GLU A 1 250 ? 20.012 -11.426 -29.493 1.00 92.94 250 GLU A O 1
ATOM 1911 N N . PHE A 1 251 ? 20.283 -9.671 -28.129 1.00 90.31 251 PHE A N 1
ATOM 1912 C CA . PHE A 1 251 ? 21.653 -9.371 -28.551 1.00 90.31 251 PHE A CA 1
ATOM 1913 C C . PHE A 1 251 ? 22.723 -9.935 -27.607 1.00 90.31 251 PHE A C 1
ATOM 1915 O O . PHE A 1 251 ? 23.903 -9.601 -27.750 1.00 90.31 251 PHE A O 1
ATOM 1922 N N . GLY A 1 252 ? 22.342 -10.783 -26.646 1.00 91.00 252 GLY A N 1
ATOM 1923 C CA . GLY A 1 252 ? 23.251 -11.365 -25.656 1.00 91.00 252 GLY A CA 1
ATOM 1924 C C . GLY A 1 252 ? 23.865 -10.326 -24.712 1.00 91.00 252 GLY A C 1
ATOM 1925 O O . GLY A 1 252 ? 24.944 -10.549 -24.159 1.00 91.00 252 GLY A O 1
ATOM 1926 N N . VAL A 1 253 ? 23.210 -9.173 -24.546 1.00 91.62 253 VAL A N 1
ATOM 1927 C CA . VAL A 1 253 ? 23.648 -8.090 -23.665 1.00 91.62 253 VAL A CA 1
ATOM 1928 C C . VAL A 1 253 ? 22.867 -8.178 -22.362 1.00 91.62 253 VAL A C 1
ATOM 1930 O O . VAL A 1 253 ? 21.658 -8.365 -22.346 1.00 91.62 253 VAL A O 1
ATOM 1933 N N . LYS A 1 254 ? 23.550 -8.005 -21.229 1.00 91.81 254 LYS A N 1
ATOM 1934 C CA . LYS A 1 254 ? 22.851 -7.869 -19.951 1.00 91.81 254 LYS A CA 1
ATOM 1935 C C . LYS A 1 254 ? 22.229 -6.477 -19.857 1.00 91.81 254 LYS A C 1
ATOM 1937 O O . LYS A 1 254 ? 22.961 -5.486 -19.831 1.00 91.81 254 LYS A O 1
ATOM 1942 N N . SER A 1 255 ? 20.907 -6.417 -19.743 1.00 94.81 255 SER A N 1
ATOM 1943 C CA . SER A 1 255 ? 20.167 -5.169 -19.555 1.00 94.81 255 SER A CA 1
ATOM 1944 C C . SER A 1 255 ? 20.601 -4.449 -18.264 1.00 94.81 255 SER A C 1
ATOM 1946 O O . SER A 1 255 ? 20.503 -5.018 -17.168 1.00 94.81 255 SER A O 1
ATOM 1948 N N . PRO A 1 256 ? 21.062 -3.184 -18.339 1.00 96.19 256 PRO A N 1
ATOM 1949 C CA . PRO A 1 256 ? 21.296 -2.359 -17.153 1.00 96.19 256 PRO A CA 1
ATOM 1950 C C . PRO A 1 256 ? 19.979 -1.900 -16.498 1.00 96.19 256 PRO A C 1
ATOM 1952 O O . PRO A 1 256 ? 19.995 -1.351 -15.395 1.00 96.19 256 PRO A O 1
ATOM 1955 N N . LEU A 1 257 ? 18.841 -2.130 -17.162 1.00 97.38 257 LEU A N 1
ATOM 1956 C CA . LEU A 1 257 ? 17.506 -1.728 -16.731 1.00 97.38 257 LEU A CA 1
ATOM 1957 C C . LEU A 1 257 ? 16.654 -2.905 -16.227 1.00 97.38 257 LEU A C 1
ATOM 1959 O O . LEU A 1 257 ? 15.537 -2.669 -15.779 1.00 97.38 257 LEU A O 1
ATOM 1963 N N . ALA A 1 258 ? 17.167 -4.140 -16.213 1.00 96.75 258 ALA A N 1
ATOM 1964 C CA . ALA A 1 258 ? 16.395 -5.340 -15.863 1.00 96.75 258 ALA A CA 1
ATOM 1965 C C . ALA A 1 258 ? 15.657 -5.232 -14.519 1.00 96.75 258 ALA A C 1
ATOM 1967 O O . ALA A 1 258 ? 14.471 -5.536 -14.402 1.00 96.75 258 ALA A O 1
ATOM 1968 N N . VAL A 1 259 ? 16.336 -4.721 -13.484 1.00 97.38 259 VAL A N 1
ATOM 1969 C CA . VAL A 1 259 ? 15.727 -4.535 -12.155 1.00 97.38 259 VAL A CA 1
ATOM 1970 C C . VAL A 1 259 ? 14.615 -3.482 -12.191 1.00 97.38 259 VAL A C 1
ATOM 1972 O O . VAL A 1 259 ? 13.606 -3.634 -11.498 1.00 97.38 259 VAL A O 1
ATOM 1975 N N . TRP A 1 260 ? 14.769 -2.434 -13.004 1.00 98.12 260 TRP A N 1
ATOM 1976 C CA . TRP A 1 260 ? 13.751 -1.400 -13.188 1.00 98.12 260 TRP A CA 1
ATOM 1977 C C . TRP A 1 260 ? 12.525 -1.966 -13.900 1.00 98.12 260 TRP A C 1
ATOM 1979 O O . TRP A 1 260 ? 11.425 -1.863 -13.359 1.00 98.12 260 TRP A O 1
ATOM 1989 N N . CYS A 1 261 ? 12.728 -2.651 -15.027 1.00 97.75 261 CYS A N 1
ATOM 1990 C CA . CYS A 1 261 ? 11.671 -3.301 -15.802 1.00 97.75 261 CYS A CA 1
ATOM 1991 C C . CYS A 1 261 ? 10.900 -4.308 -14.943 1.00 97.75 261 CYS A C 1
ATOM 1993 O O . CYS A 1 261 ? 9.677 -4.234 -14.835 1.00 97.75 261 CYS A O 1
ATOM 1995 N N . GLN A 1 262 ? 11.603 -5.192 -14.227 1.00 97.69 262 GLN A N 1
ATOM 1996 C CA . GLN A 1 262 ? 10.967 -6.152 -13.326 1.00 97.69 262 GLN A CA 1
ATOM 1997 C C . GLN A 1 262 ? 10.159 -5.468 -12.220 1.00 97.69 262 GLN A C 1
ATOM 1999 O O . GLN A 1 262 ? 9.046 -5.894 -11.912 1.00 97.69 262 GLN A O 1
ATOM 2004 N N . THR A 1 263 ? 10.707 -4.414 -11.611 1.00 98.19 263 THR A N 1
ATOM 2005 C CA . THR A 1 263 ? 10.011 -3.680 -10.548 1.00 98.19 263 THR A CA 1
ATOM 2006 C C . THR A 1 263 ? 8.736 -3.033 -11.083 1.00 98.19 263 THR A C 1
ATOM 2008 O O . THR A 1 263 ? 7.690 -3.156 -10.452 1.00 98.19 263 THR A O 1
ATOM 2011 N N . LEU A 1 264 ? 8.796 -2.406 -12.258 1.00 98.50 264 LEU A N 1
ATOM 2012 C CA . LEU A 1 264 ? 7.653 -1.757 -12.897 1.00 98.50 264 LEU A CA 1
ATOM 2013 C C . LEU A 1 264 ? 6.571 -2.754 -13.322 1.00 98.50 264 LEU A C 1
ATOM 2015 O O . LEU A 1 264 ? 5.394 -2.513 -13.045 1.00 98.50 264 LEU A O 1
ATOM 2019 N N . ARG A 1 265 ? 6.951 -3.912 -13.880 1.00 98.50 265 ARG A N 1
ATOM 2020 C CA . ARG A 1 265 ? 6.019 -5.023 -14.147 1.00 98.50 265 ARG A CA 1
ATOM 2021 C C . ARG A 1 265 ? 5.306 -5.461 -12.870 1.00 98.50 265 ARG A C 1
ATOM 2023 O O . ARG A 1 265 ? 4.082 -5.507 -12.840 1.00 98.50 265 ARG A O 1
ATOM 2030 N N . ASN A 1 266 ? 6.048 -5.689 -11.785 1.00 98.19 266 ASN A N 1
ATOM 2031 C CA . ASN A 1 266 ? 5.478 -6.116 -10.503 1.00 98.19 266 ASN A CA 1
ATOM 2032 C C . ASN A 1 266 ? 4.564 -5.048 -9.870 1.00 98.19 266 ASN A C 1
ATOM 2034 O O . ASN A 1 266 ? 3.547 -5.375 -9.259 1.00 98.19 266 ASN A O 1
ATOM 2038 N N . MET A 1 267 ? 4.916 -3.763 -9.989 1.00 97.94 267 MET A N 1
ATOM 2039 C CA . MET A 1 267 ? 4.064 -2.667 -9.516 1.00 97.94 267 MET A CA 1
ATOM 2040 C C . MET A 1 267 ? 2.773 -2.568 -10.337 1.00 97.94 267 MET A C 1
ATOM 2042 O O . MET A 1 267 ? 1.703 -2.371 -9.764 1.00 97.94 267 MET A O 1
ATOM 2046 N N . THR A 1 268 ? 2.857 -2.756 -11.653 1.00 98.12 268 THR A N 1
ATOM 2047 C CA . THR A 1 268 ? 1.701 -2.710 -12.561 1.00 98.12 268 THR A CA 1
ATOM 2048 C C . THR A 1 268 ? 0.793 -3.931 -12.390 1.00 98.12 268 THR A C 1
ATOM 2050 O O . THR A 1 268 ? -0.429 -3.790 -12.366 1.00 98.12 268 THR A O 1
ATOM 2053 N N . ASP A 1 269 ? 1.363 -5.111 -12.138 1.00 97.25 269 ASP A N 1
ATOM 2054 C CA . ASP A 1 269 ? 0.613 -6.313 -11.751 1.00 97.25 269 ASP A CA 1
ATOM 2055 C C . ASP A 1 269 ? -0.170 -6.094 -10.446 1.00 97.25 269 ASP A C 1
ATOM 2057 O O . ASP A 1 269 ? -1.350 -6.430 -10.357 1.00 97.25 269 ASP A O 1
ATOM 2061 N N . ASN A 1 270 ? 0.425 -5.415 -9.455 1.00 96.00 270 ASN A N 1
ATOM 2062 C CA . ASN A 1 270 ? -0.311 -5.015 -8.253 1.00 96.00 270 ASN A CA 1
ATOM 2063 C C . ASN A 1 270 ? -1.489 -4.074 -8.581 1.00 96.00 270 ASN A C 1
ATOM 2065 O O . ASN A 1 270 ? -2.545 -4.203 -7.958 1.00 96.00 270 ASN A O 1
ATOM 2069 N N . CYS A 1 271 ? -1.353 -3.155 -9.548 1.00 95.81 271 CYS A N 1
ATOM 2070 C CA . CYS A 1 271 ? -2.476 -2.326 -10.006 1.00 95.81 271 CYS A CA 1
ATOM 2071 C C . CYS A 1 271 ? -3.607 -3.192 -10.577 1.00 95.81 271 CYS A C 1
ATOM 2073 O O . CYS A 1 271 ? -4.749 -3.029 -10.153 1.00 95.81 271 CYS A O 1
ATOM 2075 N N . LEU A 1 272 ? -3.300 -4.136 -11.475 1.00 95.12 272 LEU A N 1
ATOM 2076 C CA . LEU A 1 272 ? -4.280 -5.064 -12.060 1.00 95.12 272 LEU A CA 1
ATOM 2077 C C . LEU A 1 272 ? -4.964 -5.934 -10.993 1.00 95.12 272 LEU A C 1
ATOM 2079 O O . LEU A 1 272 ? -6.190 -6.069 -10.978 1.00 95.12 272 LEU A O 1
ATOM 2083 N N . ALA A 1 273 ? -4.189 -6.462 -10.047 1.00 93.75 273 ALA A N 1
ATOM 2084 C CA . ALA A 1 273 ? -4.692 -7.243 -8.926 1.00 93.75 273 ALA A CA 1
ATOM 2085 C C . ALA A 1 273 ? -5.706 -6.453 -8.083 1.00 93.75 273 ALA A C 1
ATOM 2087 O O . ALA A 1 273 ? -6.807 -6.938 -7.809 1.00 93.75 273 ALA A O 1
ATOM 2088 N N . ILE A 1 274 ? -5.383 -5.211 -7.711 1.00 91.75 274 ILE A N 1
ATOM 2089 C CA . ILE A 1 274 ? -6.301 -4.351 -6.955 1.00 91.75 274 ILE A CA 1
ATOM 2090 C C . ILE A 1 274 ? -7.495 -3.927 -7.810 1.00 91.75 274 ILE A C 1
ATOM 2092 O O . ILE A 1 274 ? -8.625 -3.951 -7.331 1.00 91.75 274 ILE A O 1
ATOM 2096 N N . ALA A 1 275 ? -7.284 -3.593 -9.078 1.00 90.81 275 ALA A N 1
ATOM 2097 C CA . ALA A 1 275 ? -8.347 -3.249 -10.014 1.00 90.81 275 ALA A CA 1
ATOM 2098 C C . ALA A 1 275 ? -9.396 -4.369 -10.165 1.00 90.81 275 ALA A C 1
ATOM 2100 O O . ALA A 1 275 ? -10.591 -4.092 -10.306 1.00 90.81 275 ALA A O 1
ATOM 2101 N N . SER A 1 276 ? -8.972 -5.632 -10.068 1.00 88.56 276 SER A N 1
ATOM 2102 C CA . SER A 1 276 ? -9.859 -6.797 -10.137 1.00 88.56 276 SER A CA 1
ATOM 2103 C C . SER A 1 276 ? -10.809 -6.914 -8.935 1.00 88.56 276 SER A C 1
ATOM 2105 O O . SER A 1 276 ? -11.932 -7.393 -9.088 1.00 88.56 276 SER A O 1
ATOM 2107 N N . LEU A 1 277 ? -10.421 -6.384 -7.764 1.00 84.75 277 LEU A N 1
ATOM 2108 C CA . LEU A 1 277 ? -11.256 -6.368 -6.554 1.00 84.75 277 LEU A CA 1
ATOM 2109 C C . LEU A 1 277 ? -12.521 -5.522 -6.703 1.00 84.75 277 LEU A C 1
ATOM 2111 O O . LEU A 1 277 ? -13.461 -5.697 -5.930 1.00 84.75 277 LEU A O 1
ATOM 2115 N N . ALA A 1 278 ? -12.532 -4.569 -7.638 1.00 70.31 278 ALA A N 1
ATOM 2116 C CA . ALA A 1 278 ? -13.691 -3.717 -7.890 1.00 70.31 278 ALA A CA 1
ATOM 2117 C C . ALA A 1 278 ? -14.760 -4.407 -8.751 1.00 70.31 278 ALA A C 1
ATOM 2119 O O . ALA A 1 278 ? -15.863 -3.877 -8.878 1.00 70.31 278 ALA A O 1
ATOM 2120 N N . ARG A 1 279 ? -14.456 -5.561 -9.361 1.00 69.81 279 ARG A N 1
ATOM 2121 C CA . ARG A 1 279 ? -15.415 -6.274 -10.206 1.00 69.81 279 ARG A CA 1
ATOM 2122 C C . ARG A 1 279 ? -16.384 -7.074 -9.322 1.00 69.81 279 ARG A C 1
ATOM 2124 O O . ARG A 1 279 ? -15.922 -7.795 -8.435 1.00 69.81 279 ARG A O 1
ATOM 2131 N N . PRO A 1 280 ? -17.708 -6.992 -9.546 1.00 54.88 280 PRO A N 1
ATOM 2132 C CA . PRO A 1 280 ? -18.647 -7.908 -8.909 1.00 54.88 280 PRO A CA 1
ATOM 2133 C C . PRO A 1 280 ? -18.255 -9.347 -9.261 1.00 54.88 280 PRO A C 1
ATOM 2135 O O . PRO A 1 280 ? -18.058 -9.669 -10.434 1.00 54.88 280 PRO A O 1
ATOM 2138 N N . GLN A 1 281 ? -18.120 -10.219 -8.262 1.00 46.34 281 GLN A N 1
ATOM 2139 C CA . GLN A 1 281 ? -17.973 -11.646 -8.533 1.00 46.34 281 GLN A CA 1
ATOM 2140 C C . GLN A 1 281 ? -19.336 -12.198 -8.964 1.00 46.34 281 GLN A C 1
ATOM 2142 O O . GLN A 1 281 ? -20.213 -12.377 -8.125 1.00 46.34 281 GLN A O 1
ATOM 2147 N N . GLY A 1 282 ? -19.515 -12.442 -10.263 1.00 41.34 282 GLY A N 1
ATOM 2148 C CA . GLY A 1 282 ? -20.685 -13.141 -10.802 1.00 41.34 282 GLY A CA 1
ATOM 2149 C C . GLY A 1 282 ? -21.295 -12.451 -12.018 1.00 41.34 282 GLY A C 1
ATOM 2150 O O . GLY A 1 282 ? -21.979 -11.442 -11.889 1.00 41.34 282 GLY A O 1
ATOM 2151 N N . GLY A 1 283 ? -21.055 -13.031 -13.190 1.00 34.34 283 GLY A N 1
ATOM 2152 C CA . GLY A 1 283 ? -21.628 -12.620 -14.468 1.00 34.34 283 GLY A CA 1
ATOM 2153 C C . GLY A 1 283 ? -21.225 -13.581 -15.586 1.00 34.34 283 GLY A C 1
ATOM 2154 O O . GLY A 1 283 ? -20.726 -13.136 -16.613 1.00 34.34 283 GLY A O 1
ATOM 2155 N N . TYR A 1 284 ? -21.368 -14.883 -15.331 1.00 34.44 284 TYR A N 1
ATOM 2156 C CA . TYR A 1 284 ? -21.597 -15.899 -16.359 1.00 34.44 284 TYR A CA 1
ATOM 2157 C C . TYR A 1 284 ? -23.005 -16.441 -16.142 1.00 34.44 284 TYR A C 1
ATOM 2159 O O . TYR A 1 284 ? -23.364 -16.614 -14.952 1.00 34.44 284 TYR A O 1
#

InterPro domains:
  IPR006016 UspA [PF00582] (5-138)
  IPR006501 Pectinesterase inhibitor domain [PF04043] (139-274)
  IPR006501 Pectinesterase inhibitor domain [SM00856] (128-274)
  IPR006501 Pectinesterase inhibitor domain [TIGR01614] (139-275)
  IPR014729 Rossmann-like alpha/beta/alpha sandwich fold [G3DSA:3.40.50.620] (2-139)
  IPR035513 Invertase/pectin methylesterase inhibitor domain superfamily [G3DSA:1.20.140.40] (140-278)
  IPR035513 Invertase/pectin methylesterase inhibitor domain superfamily [SSF101148] (139-276)

Sequence (284 aa):
MAGDRKIGVAMDFSSCSKEALRWAAENLVRNGDHLILVNVQKEVYESGEVQLWEASFVVVAALIPLSDMSDPTIAKKYGIKTDMEALDTLNTLARQKEVVIVMKIYWGDAREKICEAIDTIPLTCLVIGNRGLSKLKRHTHFAQLCLKSIHEAEPALPTVNTATVLAALIKAVDAKTREARAVAQNLAAGSGFNARTVELLRDCIDFYGEALDHLESAKEAVRAGDPGTRDAMLSAMISDFSTCDEGFEEFGVKSPLAVWCQTLRNMTDNCLAIASLARPQGGY

Radius of gyration: 26.57 Å; chains: 1; bounding box: 58×36×75 Å

Secondary structure (DSSP, 8-state):
-----EEEEE--SSHHHHHHHHHHHHHT--TT-EEEEEEEESS---STTHHHHHS-TT---PPEEHHHHH-HHHHHHTT----HHHHHHHHHHHHHH--EEEEEEEES-HHHHHHHHHHHS--SEEEE---SHHHHHHH-TTHHHHHHHHHHH-TT-SS-SHHHHHHHHHHHHHHHHHHHHHHHHHHHHSSSS-HHHHHHHHHHHHHHHHHHHHHHHHHHHHHHT-HHHHHHHHHHHHHHHHHHHHHHHHTTPPPTTHHHHHHHHHHHHHHHHHHHTTS-S---

Organism: NCBI:txid2320716